Protein AF-A0A2T4DF60-F1 (afdb_monomer_lite)

Foldseek 3Di:
DDDDDPPDDDPVVVPDDPPPDPDDDALVRVLPDPDDDDDDDDDLLQLDDSSVSNCLSPQLDLPAAAEHEADHDCPTLLNVLVVCLPPDLVRQLPDQDKRDRPPVGGIDRSNSGNYHYHYDPDRHPDDDLVRVLCLQPVCCVVPHNRPDQEAEDDDDPPVVLVVSVVVNVVVCVVVVHRHHYDHDDPPDDDDDPDDPVRPPCPPVNVVVVVVCVVCVVVVVVVVVVVVVVD

Sequence (230 aa):
MPSWLHGGGNKIAENWKPIVANNPPSPDEVASSNRPTVIITGSGNGDAGKASSWLSNLLTKDTTTVAVTGYCGSKTVCGKLLSIKSLSIPNRRMSENIIEWSNIDRSVAVADIRASIEEIKGYSAHGDQEDLLNWALRNAIDGYLPAGDTFFLQHGDNHNRNSLRTALYKKAQELGFNIDVQLPEATTGWISLESSESAHRDADFELIMEMLHQRPELKGMIREKEESQS

Radius of gyration: 27.59 Å; chains: 1; bounding box: 50×63×83 Å

pLDDT: mean 73.88, std 17.33, range [33.62, 96.25]

Structure (mmCIF, N/CA/C/O backbone):
data_AF-A0A2T4DF60-F1
#
_entry.id   AF-A0A2T4DF60-F1
#
loop_
_atom_site.group_PDB
_atom_site.id
_atom_site.type_symbol
_atom_site.label_atom_id
_atom_site.label_alt_id
_atom_site.label_comp_id
_atom_site.label_asym_id
_atom_site.label_entity_id
_atom_site.label_seq_id
_atom_site.pdbx_PDB_ins_code
_atom_site.Cartn_x
_atom_site.Cartn_y
_atom_site.Cartn_z
_atom_site.occupancy
_atom_site.B_iso_or_equiv
_atom_site.auth_seq_id
_atom_site.auth_comp_id
_atom_site.auth_asym_id
_atom_site.auth_atom_id
_atom_site.pdbx_PDB_model_num
ATOM 1 N N . MET A 1 1 ? -15.212 -48.738 1.374 1.00 38.47 1 MET A N 1
ATOM 2 C CA . MET A 1 1 ? -14.918 -47.365 1.837 1.00 38.47 1 MET A CA 1
ATOM 3 C C . MET A 1 1 ? -15.145 -46.433 0.667 1.00 38.47 1 MET A C 1
ATOM 5 O O . MET A 1 1 ? -14.610 -46.744 -0.391 1.00 38.47 1 MET A O 1
ATOM 9 N N . PRO A 1 2 ? -15.977 -45.392 0.780 1.00 33.62 2 PRO A N 1
ATOM 10 C CA . PRO A 1 2 ? -16.357 -44.646 -0.401 1.00 33.62 2 PRO A CA 1
ATOM 11 C C . PRO A 1 2 ? -15.460 -43.414 -0.606 1.00 33.62 2 PRO A C 1
ATOM 13 O O . PRO A 1 2 ? -15.123 -42.685 0.326 1.00 33.62 2 PRO A O 1
ATOM 16 N N . SER A 1 3 ? -15.043 -43.260 -1.859 1.00 39.31 3 SER A N 1
ATOM 17 C CA . SER A 1 3 ? -14.153 -42.250 -2.418 1.00 39.31 3 SER A CA 1
ATOM 18 C C . SER A 1 3 ? -14.933 -40.990 -2.799 1.00 39.31 3 SER A C 1
ATOM 20 O O . SER A 1 3 ? -15.571 -40.953 -3.852 1.00 39.31 3 SER A O 1
ATOM 22 N N . TRP A 1 4 ? -14.862 -39.940 -1.985 1.00 36.56 4 TRP A N 1
ATOM 23 C CA . TRP A 1 4 ? -15.424 -38.634 -2.336 1.00 36.56 4 TRP A CA 1
ATOM 24 C C . TRP A 1 4 ? -14.450 -37.547 -1.912 1.00 36.56 4 TRP A C 1
ATOM 26 O O . TRP A 1 4 ? -14.401 -37.190 -0.745 1.00 36.56 4 TRP A O 1
ATOM 36 N N . LEU A 1 5 ? -13.646 -37.077 -2.862 1.00 34.09 5 LEU A N 1
ATOM 37 C CA . LEU A 1 5 ? -13.009 -35.756 -2.883 1.00 34.09 5 LEU A CA 1
ATOM 38 C C . LEU A 1 5 ? -12.436 -35.548 -4.299 1.00 34.09 5 LEU A C 1
ATOM 40 O O . LEU A 1 5 ? -11.244 -35.360 -4.501 1.00 34.09 5 LEU A O 1
ATOM 44 N N . HIS A 1 6 ? -13.299 -35.638 -5.315 1.00 40.59 6 HIS A N 1
ATOM 45 C CA . HIS A 1 6 ? -12.998 -35.078 -6.633 1.00 40.59 6 HIS A CA 1
ATOM 46 C C . HIS A 1 6 ? -13.547 -33.652 -6.636 1.00 40.59 6 HIS A C 1
ATOM 48 O O . HIS A 1 6 ? -14.708 -33.420 -6.970 1.00 40.59 6 HIS A O 1
ATOM 54 N N . GLY A 1 7 ? -12.729 -32.705 -6.175 1.00 38.06 7 GLY A N 1
ATOM 55 C CA . GLY A 1 7 ? -13.004 -31.284 -6.351 1.00 38.06 7 GLY A CA 1
ATOM 56 C C . GLY A 1 7 ? -12.924 -30.958 -7.837 1.00 38.06 7 GLY A C 1
ATOM 57 O O . GLY A 1 7 ? -11.834 -30.915 -8.400 1.00 38.06 7 GLY A O 1
ATOM 58 N N . GLY A 1 8 ? -14.079 -30.785 -8.478 1.00 37.56 8 GLY A N 1
ATOM 59 C CA . GLY A 1 8 ? -14.173 -30.367 -9.872 1.00 37.56 8 GLY A CA 1
ATOM 60 C C . GLY A 1 8 ? -13.649 -28.944 -10.047 1.00 37.56 8 GLY A C 1
ATOM 61 O O . GLY A 1 8 ? -14.392 -27.980 -9.870 1.00 37.56 8 GLY A O 1
ATOM 62 N N . GLY A 1 9 ? -12.369 -28.816 -10.396 1.00 49.06 9 GLY A N 1
ATOM 63 C CA . GLY A 1 9 ? -11.835 -27.622 -11.045 1.00 49.06 9 GLY A CA 1
ATOM 64 C C . GLY A 1 9 ? -12.375 -27.514 -12.474 1.00 49.06 9 GLY A C 1
ATOM 65 O O . GLY A 1 9 ? -12.788 -28.505 -13.074 1.00 49.06 9 GLY A O 1
ATOM 66 N N . ASN A 1 10 ? -12.419 -26.305 -13.037 1.00 63.38 10 ASN A N 1
ATOM 67 C CA . ASN A 1 10 ? -12.848 -26.132 -14.425 1.00 63.38 10 ASN A CA 1
ATOM 68 C C . ASN A 1 10 ? -11.868 -26.836 -15.396 1.00 63.38 10 ASN A C 1
ATOM 70 O O . ASN A 1 10 ? -10.685 -26.990 -15.101 1.00 63.38 10 ASN A O 1
ATOM 74 N N . LYS A 1 11 ? -12.336 -27.208 -16.596 1.00 55.16 11 LYS A N 1
ATOM 75 C CA . LYS A 1 11 ? -11.515 -27.858 -17.648 1.00 55.16 11 LYS A CA 1
ATOM 76 C C . LYS A 1 11 ? -10.252 -27.073 -18.050 1.00 55.16 11 LYS A C 1
ATOM 78 O O . LYS A 1 11 ? -9.387 -27.604 -18.737 1.00 55.16 11 LYS A O 1
ATOM 83 N N . ILE A 1 12 ? -10.154 -25.799 -17.666 1.00 55.75 12 ILE A N 1
ATOM 84 C CA . ILE A 1 12 ? -8.982 -24.950 -17.911 1.00 55.75 12 ILE A CA 1
ATOM 85 C C . ILE A 1 12 ? -7.859 -25.301 -16.925 1.00 55.75 12 ILE A C 1
ATOM 87 O O . ILE A 1 12 ? -6.711 -25.410 -17.348 1.00 55.75 12 ILE A O 1
ATOM 91 N N . ALA A 1 13 ? -8.185 -25.528 -15.649 1.00 54.41 13 ALA A N 1
ATOM 92 C CA . ALA A 1 13 ? -7.220 -25.883 -14.610 1.00 54.41 13 ALA A CA 1
ATOM 93 C C . ALA A 1 13 ? -6.552 -27.248 -14.858 1.00 54.41 13 ALA A C 1
ATOM 95 O O . ALA A 1 13 ? -5.383 -27.425 -14.533 1.00 54.41 13 ALA A O 1
ATOM 96 N N . GLU A 1 14 ? -7.252 -28.190 -15.497 1.00 54.25 14 GLU A N 1
ATOM 97 C CA . GLU A 1 14 ? -6.709 -29.516 -15.843 1.00 54.25 14 GLU A CA 1
ATOM 98 C C . GLU A 1 14 ? -5.595 -29.462 -16.908 1.00 54.25 14 GLU A C 1
ATOM 100 O O . GLU A 1 14 ? -4.748 -30.350 -16.962 1.00 54.25 14 GLU A O 1
ATOM 105 N N . ASN A 1 15 ? -5.543 -28.399 -17.723 1.00 61.38 15 ASN A N 1
ATOM 106 C CA . ASN A 1 15 ? -4.474 -28.176 -18.705 1.00 61.38 15 ASN A CA 1
ATOM 107 C C . ASN A 1 15 ? -3.250 -27.455 -18.122 1.00 61.38 15 ASN A C 1
ATOM 109 O O . ASN A 1 15 ? -2.262 -27.234 -18.830 1.00 61.38 15 ASN A O 1
ATOM 113 N N . TRP A 1 16 ? -3.294 -27.046 -16.854 1.00 51.09 16 TRP A N 1
ATOM 114 C CA . TRP A 1 16 ? -2.169 -26.376 -16.219 1.00 51.09 16 TRP A CA 1
ATOM 115 C C . TRP A 1 16 ? -1.222 -27.450 -15.696 1.00 51.09 16 TRP A C 1
ATOM 117 O O . TRP A 1 16 ? -1.524 -28.158 -14.737 1.00 51.09 16 TRP A O 1
ATOM 127 N N . LYS A 1 17 ? -0.051 -27.591 -16.332 1.00 51.44 17 LYS A N 1
ATOM 128 C CA . LYS A 1 17 ? 1.042 -28.370 -15.735 1.00 51.44 17 LYS A CA 1
ATOM 129 C C . LYS A 1 17 ? 1.268 -27.851 -14.305 1.00 51.44 17 LYS A C 1
ATOM 131 O O . LYS A 1 17 ? 1.291 -26.633 -14.130 1.00 51.44 17 LYS A O 1
ATOM 136 N N . PRO A 1 18 ? 1.476 -28.708 -13.294 1.00 47.00 18 PRO A N 1
ATOM 137 C CA . PRO A 1 18 ? 1.887 -28.234 -11.980 1.00 47.00 18 PRO A CA 1
ATOM 138 C C . PRO A 1 18 ? 3.272 -27.582 -12.117 1.00 47.00 18 PRO A C 1
ATOM 140 O O . PRO A 1 18 ? 4.252 -28.266 -12.409 1.00 47.00 18 PRO A O 1
ATOM 143 N N . ILE A 1 19 ? 3.360 -26.256 -11.967 1.00 54.06 19 ILE A N 1
ATOM 144 C CA . ILE A 1 19 ? 4.618 -25.496 -12.065 1.00 54.06 19 ILE A CA 1
ATOM 145 C C . ILE A 1 19 ? 5.137 -25.249 -10.646 1.00 54.06 19 ILE A C 1
ATOM 147 O O . ILE A 1 19 ? 5.151 -24.126 -10.154 1.00 54.06 19 ILE A O 1
ATOM 151 N N . VAL A 1 20 ? 5.558 -26.309 -9.958 1.00 53.69 20 VAL A N 1
ATOM 152 C CA . VAL A 1 20 ? 6.529 -26.150 -8.868 1.00 53.69 20 VAL A CA 1
ATOM 153 C C . VAL A 1 20 ? 7.883 -26.482 -9.476 1.00 53.69 20 VAL A C 1
ATOM 155 O O . VAL A 1 20 ? 8.277 -27.641 -9.571 1.00 53.69 20 VAL A O 1
ATOM 158 N N . ALA A 1 21 ? 8.556 -25.457 -9.997 1.00 58.16 21 ALA A N 1
ATOM 159 C CA . ALA A 1 21 ? 9.928 -25.578 -10.461 1.00 58.16 21 ALA A CA 1
ATOM 160 C C . ALA A 1 21 ? 10.861 -25.330 -9.273 1.00 58.16 21 ALA A C 1
ATOM 162 O O . ALA A 1 21 ? 10.827 -24.258 -8.674 1.00 58.16 21 ALA A O 1
ATOM 163 N N . ASN A 1 22 ? 11.724 -26.298 -8.961 1.00 57.94 22 ASN A N 1
ATOM 164 C CA . ASN A 1 22 ? 12.727 -26.151 -7.898 1.00 57.94 22 ASN A CA 1
ATOM 165 C C . ASN A 1 22 ? 13.755 -25.047 -8.196 1.00 57.94 22 ASN A C 1
ATOM 167 O O . ASN A 1 22 ? 14.463 -24.614 -7.294 1.00 57.94 22 ASN A O 1
ATOM 171 N N . ASN A 1 23 ? 13.831 -24.594 -9.451 1.00 65.75 23 ASN A N 1
ATOM 172 C CA . ASN A 1 23 ? 14.694 -23.501 -9.870 1.00 65.75 23 ASN A CA 1
ATOM 173 C C . ASN A 1 23 ? 13.879 -22.493 -10.700 1.00 65.75 23 ASN A C 1
ATOM 175 O O . ASN A 1 23 ? 13.769 -22.658 -11.919 1.00 65.75 23 ASN A O 1
ATOM 179 N N . PRO A 1 24 ? 13.219 -21.507 -10.064 1.00 68.69 24 PRO A N 1
ATOM 180 C CA . PRO A 1 24 ? 12.527 -20.457 -10.800 1.00 68.69 24 PRO A CA 1
ATOM 181 C C . PRO A 1 24 ? 13.542 -19.645 -11.624 1.00 68.69 24 PRO A C 1
ATOM 183 O O . PRO A 1 24 ? 14.666 -19.442 -11.158 1.00 68.69 24 PRO A O 1
ATOM 186 N N . PRO A 1 25 ? 13.165 -19.176 -12.828 1.00 71.38 25 PRO A N 1
ATOM 187 C CA . PRO A 1 25 ? 14.065 -18.404 -13.676 1.00 71.38 25 PRO A CA 1
ATOM 188 C C . PRO A 1 25 ? 14.516 -17.128 -12.962 1.00 71.38 25 PRO A C 1
ATOM 190 O O . PRO A 1 25 ? 13.769 -16.532 -12.175 1.00 71.38 25 PRO A O 1
ATOM 193 N N . SER A 1 26 ? 15.756 -16.720 -13.220 1.00 76.06 26 SER A N 1
ATOM 194 C CA . SER A 1 26 ? 16.324 -15.538 -12.576 1.00 76.06 26 SER A CA 1
ATOM 195 C C . SER A 1 26 ? 15.660 -14.245 -13.076 1.00 76.06 26 SER A C 1
ATOM 197 O O . SER A 1 26 ? 15.081 -14.216 -14.170 1.00 76.06 26 SER A O 1
ATOM 199 N N . PRO A 1 27 ? 15.763 -13.142 -12.311 1.00 73.56 27 PRO A N 1
ATOM 200 C CA . PRO A 1 27 ? 15.294 -11.838 -12.752 1.00 73.56 27 PRO A CA 1
ATOM 201 C C . PRO A 1 27 ? 15.790 -11.411 -14.125 1.00 73.56 27 PRO A C 1
ATOM 203 O O . PRO A 1 27 ? 15.007 -10.893 -14.919 1.00 73.56 27 PRO A O 1
ATOM 206 N N . ASP A 1 28 ? 17.050 -11.693 -14.430 1.00 77.19 28 ASP A N 1
ATOM 207 C CA . ASP A 1 28 ? 17.673 -11.303 -15.691 1.00 77.19 28 ASP A CA 1
ATOM 208 C C . ASP A 1 28 ? 17.214 -12.195 -16.859 1.00 77.19 28 ASP A C 1
ATOM 210 O O . ASP A 1 28 ? 16.996 -11.710 -17.972 1.00 77.19 28 ASP A O 1
ATOM 214 N N . GLU A 1 29 ? 16.975 -13.486 -16.612 1.00 76.81 29 GLU A N 1
ATOM 215 C CA . GLU A 1 29 ? 16.431 -14.423 -17.608 1.00 76.81 29 GLU A CA 1
ATOM 216 C C . GLU A 1 29 ? 15.002 -14.060 -18.014 1.00 76.81 29 GLU A C 1
ATOM 218 O O . GLU A 1 29 ? 14.668 -14.023 -19.198 1.00 76.81 29 GLU A O 1
ATOM 223 N N . VAL A 1 30 ? 14.140 -13.751 -17.044 1.00 75.25 30 VAL A N 1
ATOM 224 C CA . VAL A 1 30 ? 12.768 -13.332 -17.358 1.00 75.25 30 VAL A CA 1
ATOM 225 C C . VAL A 1 30 ? 12.767 -11.936 -17.966 1.00 75.25 30 VAL A C 1
ATOM 227 O O . VAL A 1 30 ? 12.022 -11.684 -18.908 1.00 75.25 30 VAL A O 1
ATOM 230 N N . ALA A 1 31 ? 13.636 -11.039 -17.496 1.00 73.12 31 ALA A N 1
ATOM 231 C CA . ALA A 1 31 ? 13.780 -9.711 -18.072 1.00 73.12 31 ALA A CA 1
ATOM 232 C C . ALA A 1 31 ? 14.238 -9.749 -19.544 1.00 73.12 31 ALA A C 1
ATOM 234 O O . ALA A 1 31 ? 13.820 -8.894 -20.324 1.00 73.12 31 ALA A O 1
ATOM 235 N N . SER A 1 32 ? 15.090 -10.695 -19.929 1.00 78.12 32 SER A N 1
ATOM 236 C CA . SER A 1 32 ? 15.567 -10.847 -21.312 1.00 78.12 32 SER A CA 1
ATOM 237 C C . SER A 1 32 ? 14.617 -11.657 -22.202 1.00 78.12 32 SER A C 1
ATOM 239 O O . SER A 1 32 ? 14.734 -11.625 -23.427 1.00 78.12 32 SER A O 1
ATOM 241 N N . SER A 1 33 ? 13.652 -12.360 -21.610 1.00 75.25 33 SER A N 1
ATOM 242 C CA . SER A 1 33 ? 12.650 -13.145 -22.324 1.00 75.25 33 SER A CA 1
ATOM 243 C C . SER A 1 33 ? 11.500 -12.275 -22.845 1.00 75.25 33 SER A C 1
ATOM 245 O O . SER A 1 33 ? 10.886 -11.516 -22.102 1.00 75.25 33 SER A O 1
ATOM 247 N N . ASN A 1 34 ? 11.112 -12.468 -24.110 1.00 73.19 34 ASN A N 1
ATOM 248 C CA . ASN A 1 34 ? 9.909 -11.853 -24.697 1.00 73.19 34 ASN A CA 1
ATOM 249 C C . ASN A 1 34 ? 8.609 -12.614 -24.364 1.00 73.19 34 ASN A C 1
ATOM 251 O O . ASN A 1 34 ? 7.578 -12.400 -25.002 1.00 73.19 34 ASN A O 1
ATOM 255 N N . ARG A 1 35 ? 8.642 -13.557 -23.415 1.00 79.06 35 ARG A N 1
ATOM 256 C CA . ARG A 1 35 ? 7.464 -14.356 -23.050 1.00 79.06 35 ARG A CA 1
ATOM 257 C C . ARG A 1 35 ? 6.629 -13.641 -21.983 1.00 79.06 35 ARG A C 1
ATOM 259 O O . ARG A 1 35 ? 7.171 -13.344 -20.915 1.00 79.06 35 ARG A O 1
ATOM 266 N N . PRO A 1 36 ? 5.314 -13.449 -22.203 1.00 82.00 36 PRO A N 1
ATOM 267 C CA . PRO A 1 36 ? 4.410 -12.972 -21.162 1.00 82.00 36 PRO A CA 1
ATOM 268 C C . PRO A 1 36 ? 4.495 -13.878 -19.931 1.00 82.00 36 PRO A C 1
ATOM 270 O O . PRO A 1 36 ? 4.298 -15.089 -20.032 1.00 82.00 36 PRO A O 1
ATOM 273 N N . THR A 1 37 ? 4.827 -13.292 -18.783 1.00 84.50 37 THR A N 1
ATOM 274 C CA . THR A 1 37 ? 5.078 -14.018 -17.534 1.00 84.50 37 THR A CA 1
ATOM 275 C C . THR A 1 37 ? 4.405 -13.281 -16.383 1.00 84.50 37 THR A C 1
ATOM 277 O O . THR A 1 37 ? 4.515 -12.061 -16.285 1.00 84.50 37 THR A O 1
ATOM 280 N N . VAL A 1 38 ? 3.724 -14.019 -15.504 1.00 88.62 38 VAL A N 1
ATOM 281 C CA . VAL A 1 38 ? 3.169 -13.484 -14.253 1.00 88.62 38 VAL A CA 1
ATOM 282 C C . VAL A 1 38 ? 4.113 -13.849 -13.115 1.00 88.62 38 VAL A C 1
ATOM 284 O O . VAL A 1 38 ? 4.440 -15.021 -12.934 1.00 88.62 38 VAL A O 1
ATOM 287 N N . ILE A 1 39 ? 4.549 -12.845 -12.353 1.00 86.56 39 ILE A N 1
ATOM 288 C CA . ILE A 1 39 ? 5.468 -13.010 -11.225 1.00 86.56 39 ILE A CA 1
ATOM 289 C C . ILE A 1 39 ? 4.727 -12.622 -9.952 1.00 86.56 39 ILE A C 1
ATOM 291 O O . ILE A 1 39 ? 4.316 -11.475 -9.796 1.00 86.56 39 ILE A O 1
ATOM 295 N N . ILE A 1 40 ? 4.589 -13.575 -9.034 1.00 88.19 40 ILE A N 1
ATOM 296 C CA . ILE A 1 40 ? 4.053 -13.338 -7.693 1.00 88.19 40 ILE A CA 1
ATOM 297 C C . ILE A 1 40 ? 5.226 -13.447 -6.727 1.00 88.19 40 ILE A C 1
ATOM 299 O O . ILE A 1 40 ? 5.880 -14.486 -6.649 1.00 88.19 40 ILE A O 1
ATOM 303 N N . THR A 1 41 ? 5.539 -12.357 -6.033 1.00 86.25 41 THR A N 1
ATOM 304 C CA . THR A 1 41 ? 6.745 -12.267 -5.206 1.00 86.25 41 THR A CA 1
ATOM 305 C C . THR A 1 41 ? 6.511 -11.422 -3.962 1.00 86.25 41 THR A C 1
ATOM 307 O O . THR A 1 41 ? 5.740 -10.469 -3.984 1.00 86.25 41 THR A O 1
ATOM 310 N N . GLY A 1 42 ? 7.226 -11.756 -2.886 1.00 82.38 42 GLY A N 1
ATOM 311 C CA . GLY A 1 42 ? 7.374 -10.916 -1.696 1.00 82.38 42 GLY A CA 1
ATOM 312 C C . GLY A 1 42 ? 8.739 -10.207 -1.649 1.00 82.38 42 GLY A C 1
ATOM 313 O O . GLY A 1 42 ? 9.654 -10.570 -2.394 1.00 82.38 42 GLY A O 1
ATOM 314 N N . SER A 1 43 ? 8.933 -9.214 -0.778 1.00 82.19 43 SER A N 1
ATOM 315 C CA . SER A 1 43 ? 7.984 -8.744 0.248 1.00 82.19 43 SER A CA 1
ATOM 316 C C . SER A 1 43 ? 6.886 -7.826 -0.316 1.00 82.19 43 SER A C 1
ATOM 318 O O . SER A 1 43 ? 7.105 -7.136 -1.307 1.00 82.19 43 SER A O 1
ATOM 320 N N . GLY A 1 44 ? 5.701 -7.807 0.311 1.00 80.00 44 GLY A N 1
ATOM 321 C CA . GLY A 1 44 ? 4.539 -7.038 -0.175 1.00 80.00 44 GLY A CA 1
ATOM 322 C C . GLY A 1 44 ? 4.769 -5.522 -0.270 1.00 80.00 44 GLY A C 1
ATOM 323 O O . GLY A 1 44 ? 4.208 -4.866 -1.140 1.00 80.00 44 GLY A O 1
ATOM 324 N N . ASN A 1 45 ? 5.671 -4.980 0.553 1.00 86.88 45 ASN A N 1
ATOM 325 C CA . ASN A 1 45 ? 6.059 -3.564 0.530 1.00 86.88 45 ASN A CA 1
ATOM 326 C C . ASN A 1 45 ? 7.138 -3.232 -0.517 1.00 86.88 45 ASN A C 1
ATOM 328 O O . ASN A 1 45 ? 7.456 -2.062 -0.720 1.00 86.88 45 ASN A O 1
ATOM 332 N N . GLY A 1 46 ? 7.725 -4.242 -1.168 1.00 88.25 46 GLY A N 1
ATOM 333 C CA . GLY A 1 46 ? 8.725 -4.064 -2.222 1.00 88.25 46 GLY A CA 1
ATOM 334 C C . GLY A 1 46 ? 10.116 -3.634 -1.748 1.00 88.25 46 GLY A C 1
ATOM 335 O O . GLY A 1 46 ? 11.027 -3.580 -2.571 1.00 88.25 46 GLY A O 1
ATOM 336 N N . ASP A 1 47 ? 10.306 -3.363 -0.453 1.00 88.62 47 ASP A N 1
ATOM 337 C CA . ASP A 1 47 ? 11.578 -2.879 0.109 1.00 88.62 47 ASP A CA 1
ATOM 338 C C . ASP A 1 47 ? 12.688 -3.941 0.103 1.00 88.62 47 ASP A C 1
ATOM 340 O O . ASP A 1 47 ? 13.868 -3.604 0.115 1.00 88.62 47 ASP A O 1
ATOM 344 N N . ALA A 1 48 ? 12.335 -5.231 0.105 1.00 86.56 48 ALA A N 1
ATOM 345 C CA . ALA A 1 48 ? 13.300 -6.312 0.280 1.00 86.56 48 ALA A CA 1
ATOM 346 C C . ALA A 1 48 ? 12.898 -7.613 -0.434 1.00 86.56 48 ALA A C 1
ATOM 348 O O . ALA A 1 48 ? 11.828 -7.746 -1.035 1.00 86.56 48 ALA A O 1
ATOM 349 N N . GLY A 1 49 ? 13.771 -8.615 -0.322 1.00 85.62 49 GLY A N 1
ATOM 350 C CA . GLY A 1 49 ? 13.534 -9.961 -0.831 1.00 85.62 49 GLY A CA 1
ATOM 351 C C . GLY A 1 49 ? 13.617 -10.048 -2.352 1.00 85.62 49 GLY A C 1
ATOM 352 O O . GLY A 1 49 ? 14.375 -9.335 -3.004 1.00 85.62 49 GLY A O 1
ATOM 353 N N . LYS A 1 50 ? 12.849 -10.966 -2.940 1.00 86.88 50 LYS A N 1
ATOM 354 C CA . LYS A 1 50 ? 12.838 -11.144 -4.397 1.00 86.88 50 LYS A CA 1
ATOM 355 C C . LYS A 1 50 ? 12.154 -9.966 -5.097 1.00 86.88 50 LYS A C 1
ATOM 357 O O . LYS A 1 50 ? 12.579 -9.603 -6.190 1.00 86.88 50 LYS A O 1
ATOM 362 N N . ALA A 1 51 ? 11.178 -9.322 -4.452 1.00 89.12 51 ALA A N 1
ATOM 363 C CA . ALA A 1 51 ? 10.493 -8.146 -4.981 1.00 89.12 51 ALA A CA 1
ATOM 364 C C . ALA A 1 51 ? 11.462 -7.000 -5.305 1.00 89.12 51 ALA A C 1
ATOM 366 O O . ALA A 1 51 ? 11.351 -6.431 -6.386 1.00 89.12 51 ALA A O 1
ATOM 367 N N . SER A 1 52 ? 12.455 -6.711 -4.452 1.00 90.69 52 SER A N 1
ATOM 368 C C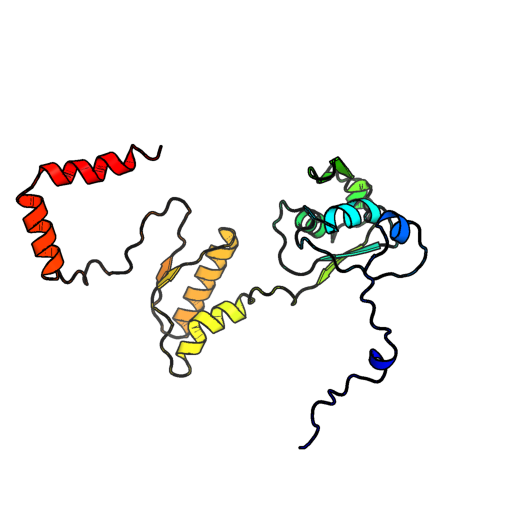A . SER A 1 52 ? 13.424 -5.637 -4.728 1.00 90.69 52 SER A CA 1
ATOM 369 C C . SER A 1 52 ? 14.241 -5.895 -5.999 1.00 90.69 52 SER A C 1
ATOM 371 O O . SER A 1 52 ? 14.480 -4.987 -6.795 1.00 90.69 52 SER A O 1
ATOM 373 N N . SER A 1 53 ? 14.626 -7.151 -6.241 1.00 88.81 53 SER A N 1
ATOM 374 C CA . SER A 1 53 ? 15.356 -7.534 -7.454 1.00 88.81 53 SER A CA 1
ATOM 375 C C . SER A 1 53 ? 14.475 -7.472 -8.706 1.00 88.81 53 SER A C 1
ATOM 377 O O . SER A 1 53 ? 14.909 -6.960 -9.734 1.00 88.81 53 SER A O 1
ATOM 379 N N . TRP A 1 54 ? 13.225 -7.933 -8.619 1.00 90.50 54 TRP A N 1
ATOM 380 C CA . TRP A 1 54 ? 12.273 -7.859 -9.730 1.00 90.50 54 TRP A CA 1
ATOM 381 C C . TRP A 1 54 ? 11.914 -6.418 -10.096 1.00 90.50 54 TRP A C 1
ATOM 383 O O . TRP A 1 54 ? 11.991 -6.041 -11.264 1.00 90.50 54 TRP A O 1
ATOM 393 N N . LEU A 1 55 ? 11.555 -5.600 -9.105 1.00 92.62 55 LEU A N 1
ATOM 394 C CA . LEU A 1 55 ? 11.138 -4.216 -9.315 1.00 92.62 55 LEU A CA 1
ATOM 395 C C . LEU A 1 55 ? 12.275 -3.381 -9.910 1.00 92.62 55 LEU A C 1
ATOM 397 O O . LEU A 1 55 ? 12.080 -2.749 -10.948 1.00 92.62 55 LEU A O 1
ATOM 401 N N . SER A 1 56 ? 13.477 -3.441 -9.330 1.00 91.50 56 SER A N 1
ATOM 402 C CA . SER A 1 56 ? 14.629 -2.678 -9.837 1.00 91.50 56 SER A CA 1
ATOM 403 C C . SER A 1 56 ? 15.006 -3.028 -11.286 1.00 91.50 56 SER A C 1
ATOM 405 O O . SER A 1 56 ? 15.501 -2.165 -12.005 1.00 91.50 56 SER A O 1
ATOM 407 N N . ASN A 1 57 ? 14.725 -4.253 -11.748 1.00 89.25 57 ASN A N 1
ATOM 408 C CA . ASN A 1 57 ? 14.997 -4.693 -13.122 1.00 89.25 57 ASN A CA 1
ATOM 409 C C . ASN A 1 57 ? 13.874 -4.386 -14.130 1.00 89.25 57 ASN A C 1
ATOM 411 O O . ASN A 1 57 ? 14.135 -4.294 -15.332 1.00 89.25 57 ASN A O 1
ATOM 415 N N . LEU A 1 58 ? 12.618 -4.305 -13.683 1.00 91.69 58 LEU A N 1
ATOM 416 C CA . LEU A 1 58 ? 11.458 -4.290 -14.584 1.00 91.69 58 LEU A CA 1
ATOM 417 C C . LEU A 1 58 ? 10.745 -2.935 -14.673 1.00 91.69 58 LEU A C 1
ATOM 419 O O . LEU A 1 58 ? 10.009 -2.722 -15.636 1.00 91.69 58 LEU A O 1
ATOM 423 N N . LEU A 1 59 ? 10.971 -2.014 -13.729 1.00 94.31 59 LEU A N 1
ATOM 424 C CA . LEU A 1 59 ? 10.277 -0.716 -13.674 1.00 94.31 59 LEU A CA 1
ATOM 425 C C . LEU A 1 59 ? 10.544 0.199 -14.878 1.00 94.31 59 LEU A C 1
ATOM 427 O O . LEU A 1 59 ? 9.691 1.010 -15.242 1.00 94.31 59 LEU A O 1
ATOM 431 N N . THR A 1 60 ? 11.705 0.074 -15.517 1.00 93.38 60 THR A N 1
ATOM 432 C CA . THR A 1 60 ? 12.096 0.899 -16.673 1.00 93.38 60 THR A CA 1
ATOM 433 C C . THR A 1 60 ? 11.502 0.411 -17.996 1.00 93.38 60 THR A C 1
ATOM 435 O O . THR A 1 60 ? 11.681 1.055 -19.032 1.00 93.38 60 THR A O 1
ATOM 438 N N . LYS A 1 61 ? 10.769 -0.708 -17.983 1.00 91.12 61 LYS A N 1
ATOM 439 C CA . LYS A 1 61 ? 10.136 -1.296 -19.168 1.00 91.12 61 LYS A CA 1
ATOM 440 C C . LYS A 1 61 ? 8.677 -0.879 -19.268 1.00 91.12 61 LYS A C 1
ATOM 442 O O . LYS A 1 61 ? 7.931 -0.981 -18.301 1.00 91.12 61 LYS A O 1
ATOM 447 N N . ASP A 1 62 ? 8.271 -0.456 -20.457 1.00 92.38 62 ASP A N 1
ATOM 448 C CA . ASP A 1 62 ? 6.889 -0.093 -20.790 1.00 92.38 62 ASP A CA 1
ATOM 449 C C . ASP A 1 62 ? 5.965 -1.310 -20.958 1.00 92.38 62 ASP A C 1
ATOM 451 O O . ASP A 1 62 ? 4.750 -1.189 -20.846 1.00 92.38 62 ASP A O 1
ATOM 455 N N . THR A 1 63 ? 6.535 -2.498 -21.163 1.00 90.06 63 THR A N 1
ATOM 456 C CA . THR A 1 63 ? 5.809 -3.775 -21.221 1.00 90.06 63 THR A CA 1
ATOM 457 C C . THR A 1 63 ? 5.466 -4.353 -19.846 1.00 90.06 63 THR A C 1
ATOM 459 O O . THR A 1 63 ? 4.725 -5.333 -19.757 1.00 90.06 63 THR A O 1
ATOM 462 N N . THR A 1 64 ? 5.990 -3.769 -18.766 1.00 92.56 64 THR A N 1
ATOM 463 C CA . THR A 1 64 ? 5.770 -4.245 -17.398 1.00 92.56 64 THR A CA 1
ATOM 464 C C . THR A 1 64 ? 4.535 -3.589 -16.788 1.00 92.56 64 THR A C 1
ATOM 466 O O . THR A 1 64 ? 4.386 -2.368 -16.812 1.00 92.56 64 THR A O 1
ATOM 469 N N . THR A 1 65 ? 3.693 -4.396 -16.141 1.00 94.50 65 THR A N 1
ATOM 470 C CA . THR A 1 65 ? 2.691 -3.911 -15.182 1.00 94.50 65 THR A CA 1
ATOM 471 C C . THR A 1 65 ? 3.057 -4.392 -13.783 1.00 94.50 65 THR A C 1
ATOM 473 O O . THR A 1 65 ? 3.232 -5.589 -13.565 1.00 94.50 65 THR A O 1
ATOM 476 N N . VAL A 1 66 ? 3.172 -3.462 -12.838 1.00 94.50 66 VAL A N 1
ATOM 477 C CA . VAL A 1 66 ? 3.369 -3.746 -11.415 1.00 94.50 66 VAL A CA 1
ATOM 478 C C . VAL A 1 66 ? 2.028 -3.585 -10.720 1.00 94.50 66 VAL A C 1
ATOM 480 O O . VAL A 1 66 ? 1.517 -2.475 -10.614 1.00 94.50 66 VAL A O 1
ATOM 483 N N . ALA A 1 67 ? 1.463 -4.688 -10.244 1.00 93.06 67 ALA A N 1
ATOM 484 C CA . ALA A 1 67 ? 0.219 -4.681 -9.490 1.00 93.06 67 ALA A CA 1
ATOM 485 C C . ALA A 1 67 ? 0.513 -4.892 -8.002 1.00 93.06 67 ALA A C 1
ATOM 487 O O . ALA A 1 67 ? 1.033 -5.936 -7.609 1.00 93.06 67 ALA A O 1
ATOM 488 N N . VAL A 1 68 ? 0.190 -3.894 -7.182 1.00 91.69 68 VAL A N 1
ATOM 489 C CA . VAL A 1 68 ? 0.366 -3.947 -5.728 1.00 91.69 68 VAL A CA 1
ATOM 490 C C . VAL A 1 68 ? -0.941 -4.397 -5.081 1.00 91.69 68 VAL A C 1
ATOM 492 O O . VAL A 1 68 ? -2.014 -3.877 -5.397 1.00 91.69 68 VAL A O 1
ATOM 495 N N . THR A 1 69 ? -0.849 -5.372 -4.178 1.00 86.69 69 THR A N 1
ATOM 496 C CA . THR A 1 69 ? -1.979 -5.910 -3.411 1.00 86.69 69 THR A CA 1
ATOM 497 C C . THR A 1 69 ? -1.835 -5.542 -1.938 1.00 86.69 69 THR A C 1
ATOM 499 O O . THR A 1 69 ? -0.812 -5.858 -1.329 1.00 86.69 69 THR A O 1
ATOM 502 N N . GLY A 1 70 ? -2.877 -4.959 -1.347 1.00 77.56 70 GLY A N 1
ATOM 503 C CA . GLY A 1 70 ? -2.904 -4.621 0.079 1.00 77.56 70 GLY A CA 1
ATOM 504 C C . GLY A 1 70 ? -2.283 -3.263 0.416 1.00 77.56 70 GLY A C 1
ATOM 505 O O . GLY A 1 70 ? -1.973 -2.462 -0.463 1.00 77.56 70 GLY A O 1
ATOM 506 N N . TYR A 1 71 ? -2.154 -2.988 1.714 1.00 81.06 71 TYR A N 1
ATOM 507 C CA . TYR A 1 71 ? -1.616 -1.722 2.204 1.00 81.06 71 TYR A CA 1
ATOM 508 C C . TYR A 1 71 ? -0.088 -1.682 2.107 1.00 81.06 71 TYR A C 1
ATOM 510 O O . TYR A 1 71 ? 0.599 -2.582 2.590 1.00 81.06 71 TYR A O 1
ATOM 518 N N . CYS A 1 72 ? 0.439 -0.583 1.568 1.00 84.38 72 CYS A N 1
ATOM 519 C CA . CYS A 1 72 ? 1.860 -0.264 1.607 1.00 84.38 72 CYS A CA 1
ATOM 520 C C . CYS A 1 72 ? 2.053 1.095 2.278 1.00 84.38 72 CYS A C 1
ATOM 522 O O . CYS A 1 72 ? 1.452 2.090 1.873 1.00 84.38 72 CYS A O 1
ATOM 524 N N . GLY A 1 73 ? 2.919 1.154 3.291 1.00 82.81 73 GLY A N 1
ATOM 525 C CA . GLY A 1 73 ? 3.240 2.417 3.954 1.00 82.81 73 GLY A CA 1
ATOM 526 C C . GLY A 1 73 ? 3.855 3.417 2.971 1.00 82.81 73 GLY A C 1
ATOM 527 O O . GLY A 1 73 ? 4.641 3.034 2.108 1.00 82.81 73 GLY A O 1
ATOM 528 N N . SER A 1 74 ? 3.555 4.707 3.121 1.00 85.06 74 SER A N 1
ATOM 529 C CA . SER A 1 74 ? 3.971 5.763 2.176 1.00 85.06 74 SER A CA 1
ATOM 530 C C . SER A 1 74 ? 5.483 5.851 1.930 1.00 85.06 74 SER A C 1
ATOM 532 O O . SER A 1 74 ? 5.914 6.285 0.865 1.00 85.06 74 SER A O 1
ATOM 534 N N . LYS A 1 75 ? 6.298 5.428 2.904 1.00 88.25 75 LYS A N 1
ATOM 535 C CA . LYS A 1 75 ? 7.767 5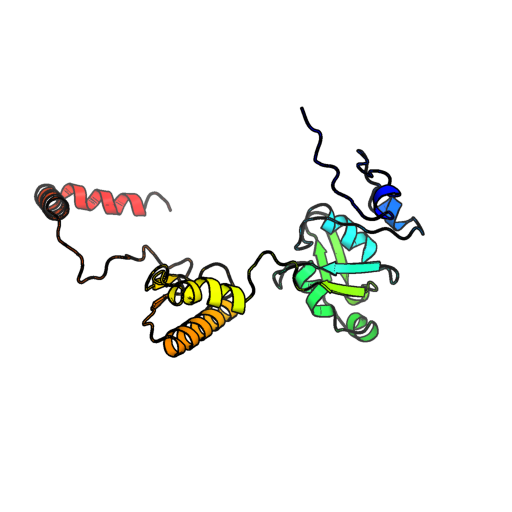.423 2.812 1.00 88.25 75 LYS A CA 1
ATOM 536 C C . LYS A 1 75 ? 8.346 4.185 2.122 1.00 88.25 75 LYS A C 1
ATOM 538 O O . LYS A 1 75 ? 9.514 4.217 1.742 1.00 88.25 75 LYS A O 1
ATOM 543 N N . THR A 1 76 ? 7.551 3.129 1.967 1.00 91.12 76 THR A N 1
ATOM 544 C CA . THR A 1 76 ? 7.967 1.883 1.309 1.00 91.12 76 THR A CA 1
ATOM 545 C C . THR A 1 76 ? 8.078 2.077 -0.198 1.00 91.12 76 THR A C 1
ATOM 547 O O . THR A 1 76 ? 7.456 2.975 -0.769 1.00 91.12 76 THR A O 1
ATOM 550 N N . VAL A 1 77 ? 8.833 1.214 -0.863 1.00 93.75 77 VAL A N 1
ATOM 551 C CA . VAL A 1 77 ? 8.972 1.178 -2.321 1.00 93.75 77 VAL A CA 1
ATOM 552 C C . VAL A 1 77 ? 7.611 1.075 -3.006 1.00 93.75 77 VAL A C 1
ATOM 554 O O . VAL A 1 77 ? 7.297 1.906 -3.857 1.00 93.75 77 VAL A O 1
ATOM 557 N N . CYS A 1 78 ? 6.770 0.111 -2.619 1.00 92.56 78 CYS A N 1
ATOM 558 C CA . CYS A 1 78 ? 5.434 -0.029 -3.200 1.00 92.56 78 CYS A CA 1
ATOM 559 C C . CYS A 1 78 ? 4.546 1.187 -2.893 1.00 92.56 78 CYS A C 1
ATOM 561 O O . CYS A 1 78 ? 3.802 1.625 -3.766 1.00 92.56 78 CYS A O 1
ATOM 563 N N . GLY A 1 79 ? 4.664 1.795 -1.706 1.00 92.31 79 GLY A N 1
ATOM 564 C CA . GLY A 1 79 ? 3.956 3.036 -1.372 1.00 92.31 79 GLY A CA 1
ATOM 565 C C . GLY A 1 79 ? 4.361 4.217 -2.263 1.00 92.31 79 GLY A C 1
ATOM 566 O O . GLY A 1 79 ? 3.501 4.944 -2.762 1.00 92.31 79 GLY A O 1
ATOM 567 N N . LYS A 1 80 ? 5.662 4.370 -2.540 1.00 94.50 80 LYS A N 1
ATOM 568 C CA . LYS A 1 80 ? 6.193 5.364 -3.489 1.00 94.50 80 LYS A CA 1
ATOM 569 C C . LYS A 1 80 ? 5.758 5.082 -4.931 1.00 94.50 80 LYS A C 1
ATOM 571 O O . LYS A 1 80 ? 5.488 6.013 -5.678 1.00 94.50 80 LYS A O 1
ATOM 576 N N . LEU A 1 81 ? 5.664 3.815 -5.337 1.00 94.44 81 LEU A N 1
ATOM 577 C CA . LEU A 1 81 ? 5.141 3.445 -6.658 1.00 94.44 81 LEU A CA 1
ATOM 578 C C . LEU A 1 81 ? 3.650 3.781 -6.783 1.00 94.44 81 LEU A C 1
ATOM 580 O O . LEU A 1 81 ? 3.217 4.334 -7.793 1.00 94.44 81 LEU A O 1
ATOM 584 N N . LEU A 1 82 ? 2.862 3.499 -5.747 1.00 94.06 82 LEU A N 1
ATOM 585 C CA . LEU A 1 82 ? 1.438 3.822 -5.728 1.00 94.06 82 LEU A CA 1
ATOM 586 C C . LEU A 1 82 ? 1.179 5.333 -5.781 1.00 94.06 82 LEU A C 1
ATOM 588 O O . LEU A 1 82 ? 0.218 5.752 -6.423 1.00 94.06 82 LEU A O 1
ATOM 592 N N . SER A 1 83 ? 2.045 6.167 -5.193 1.00 93.00 83 SER A N 1
ATOM 593 C CA . SER A 1 83 ? 1.882 7.628 -5.254 1.00 93.00 83 SER A CA 1
ATOM 594 C C . SER A 1 83 ? 2.040 8.202 -6.669 1.00 93.00 83 SER A C 1
ATOM 596 O O . SER A 1 83 ? 1.463 9.245 -6.972 1.00 93.00 83 SER A O 1
ATOM 598 N N . ILE A 1 84 ? 2.758 7.505 -7.560 1.00 93.62 84 ILE A N 1
ATOM 599 C CA . ILE A 1 84 ? 2.957 7.909 -8.962 1.00 93.62 84 ILE A CA 1
ATOM 600 C C . ILE A 1 84 ? 2.003 7.205 -9.938 1.00 93.62 84 ILE A C 1
ATOM 602 O O . ILE A 1 84 ? 2.075 7.444 -11.147 1.00 93.62 84 ILE A O 1
ATOM 606 N N . LYS A 1 85 ? 1.101 6.348 -9.439 1.00 93.19 85 LYS A N 1
ATOM 607 C CA . LYS A 1 85 ? 0.139 5.580 -10.247 1.00 93.19 85 LYS A CA 1
ATOM 608 C C . LYS A 1 85 ? -0.657 6.467 -11.206 1.00 93.19 85 LYS A C 1
ATOM 610 O O . LYS A 1 85 ? -0.766 6.148 -12.385 1.00 93.19 85 LYS A O 1
ATOM 615 N N . SER A 1 86 ? -1.176 7.593 -10.715 1.00 90.62 86 SER A N 1
ATOM 616 C CA . SER A 1 86 ? -1.998 8.532 -11.493 1.00 90.62 86 SER A CA 1
ATOM 617 C C . SER A 1 86 ? -1.189 9.476 -12.390 1.00 90.62 86 SER A C 1
ATOM 619 O O . SER A 1 86 ? -1.773 10.217 -13.183 1.00 90.62 86 SER A O 1
ATOM 621 N N . LEU A 1 87 ? 0.145 9.474 -12.288 1.00 90.75 87 LEU A N 1
ATOM 622 C CA . LEU A 1 87 ? 1.000 10.336 -13.096 1.00 90.75 87 LEU A CA 1
ATOM 623 C C . LEU A 1 87 ? 1.222 9.733 -14.483 1.00 90.75 87 LEU A C 1
ATOM 625 O O . LEU A 1 87 ? 1.673 8.592 -14.617 1.00 90.75 87 LEU A O 1
ATOM 629 N N . SER A 1 88 ? 0.988 10.543 -15.516 1.00 91.38 88 SER A N 1
ATOM 630 C CA . SER A 1 88 ? 1.377 10.231 -16.891 1.00 91.38 88 SER A CA 1
ATOM 631 C C . SER A 1 88 ? 2.904 10.195 -17.044 1.00 91.38 88 SER A C 1
ATOM 633 O O . SER A 1 88 ? 3.635 10.807 -16.263 1.00 91.38 88 SER A O 1
ATOM 635 N N . ILE A 1 89 ? 3.405 9.518 -18.084 1.00 89.50 89 ILE A N 1
ATOM 636 C CA . ILE A 1 89 ? 4.851 9.428 -18.363 1.00 89.50 89 ILE A CA 1
ATOM 637 C C . ILE A 1 89 ? 5.524 10.818 -18.434 1.00 89.50 89 ILE A C 1
ATOM 639 O O . ILE A 1 89 ? 6.567 10.984 -17.801 1.00 89.50 89 ILE A O 1
ATOM 643 N N . PRO A 1 90 ? 4.965 11.841 -19.119 1.00 91.50 90 PRO A N 1
ATOM 644 C CA . PRO A 1 90 ? 5.543 13.187 -19.099 1.00 91.50 90 PRO A CA 1
ATOM 645 C C . PRO A 1 90 ? 5.657 13.786 -17.692 1.00 91.50 90 PRO A C 1
ATOM 647 O O . PRO A 1 90 ? 6.677 14.387 -17.374 1.00 91.50 90 PRO A O 1
ATOM 650 N N . ASN A 1 91 ? 4.659 13.572 -16.830 1.00 91.62 91 ASN A N 1
ATOM 651 C CA . ASN A 1 91 ? 4.685 14.078 -15.457 1.00 91.62 91 ASN A CA 1
ATOM 652 C C . ASN A 1 91 ? 5.719 13.346 -14.599 1.00 91.62 91 ASN A C 1
ATOM 654 O O . ASN A 1 91 ? 6.413 13.978 -13.809 1.00 91.62 91 ASN A O 1
ATOM 658 N N . ARG A 1 92 ? 5.879 12.031 -14.792 1.00 91.88 92 ARG A N 1
ATOM 659 C CA . ARG A 1 92 ? 6.930 11.255 -14.116 1.00 91.88 92 ARG A CA 1
ATOM 660 C C . ARG A 1 92 ? 8.325 11.763 -14.476 1.00 91.88 92 ARG A C 1
ATOM 662 O O . ARG A 1 92 ? 9.160 11.877 -13.590 1.00 91.88 92 ARG A O 1
ATOM 669 N N . ARG A 1 93 ? 8.561 12.143 -15.738 1.00 90.75 93 ARG A N 1
ATOM 670 C CA . ARG A 1 93 ? 9.852 12.693 -16.206 1.00 90.75 93 ARG A CA 1
ATOM 671 C C . ARG A 1 93 ? 10.263 14.004 -15.538 1.00 90.75 93 ARG A C 1
ATOM 673 O O . ARG A 1 93 ? 11.442 14.329 -15.555 1.00 90.75 93 ARG A O 1
ATOM 680 N N . MET A 1 94 ? 9.312 14.742 -14.969 1.00 90.62 94 MET A N 1
ATOM 681 C CA . MET A 1 94 ? 9.583 15.971 -14.214 1.00 90.62 94 MET A CA 1
ATOM 682 C C . MET A 1 94 ? 9.861 15.708 -12.725 1.00 90.62 94 MET A C 1
ATOM 684 O O . MET A 1 94 ? 10.143 16.642 -11.985 1.00 90.62 94 MET A O 1
ATOM 688 N N . SER A 1 95 ? 9.750 14.458 -12.265 1.00 90.38 95 SER A N 1
ATOM 689 C CA . SER A 1 95 ? 9.992 14.092 -10.871 1.00 90.38 95 SER A CA 1
ATOM 690 C C . SER A 1 95 ? 11.477 13.861 -10.612 1.00 90.38 95 SER A C 1
ATOM 692 O O . SER A 1 95 ? 12.088 12.991 -11.227 1.00 90.38 95 SER A O 1
ATOM 694 N N . GLU A 1 96 ? 12.012 14.544 -9.604 1.00 91.12 96 GLU A N 1
ATOM 695 C CA . GLU A 1 96 ? 13.370 14.331 -9.078 1.00 91.12 96 GLU A CA 1
ATOM 696 C C . GLU A 1 96 ? 13.445 13.174 -8.066 1.00 91.12 96 GLU A C 1
ATOM 698 O O . GLU A 1 96 ? 14.523 12.794 -7.619 1.00 91.12 96 GLU A O 1
ATOM 703 N N . ASN A 1 97 ? 12.301 12.591 -7.693 1.00 92.19 97 ASN A N 1
ATOM 704 C CA . ASN A 1 97 ? 12.263 11.484 -6.742 1.00 92.19 97 ASN A CA 1
ATOM 705 C C . ASN A 1 97 ? 12.984 10.238 -7.270 1.00 92.19 97 ASN A C 1
ATOM 707 O O . ASN A 1 97 ? 12.861 9.869 -8.442 1.00 92.19 97 ASN A O 1
ATOM 711 N N . ILE A 1 98 ? 13.644 9.533 -6.354 1.00 94.06 98 ILE A N 1
ATOM 712 C CA . ILE A 1 98 ? 14.354 8.284 -6.616 1.00 94.06 98 ILE A CA 1
ATOM 713 C C . ILE A 1 98 ? 13.758 7.182 -5.733 1.00 94.06 98 ILE A C 1
ATOM 715 O O . ILE A 1 98 ? 13.439 7.388 -4.557 1.00 94.06 98 ILE A O 1
ATOM 719 N N . ILE A 1 99 ? 13.572 6.002 -6.319 1.00 94.56 99 ILE A N 1
ATOM 720 C CA . ILE A 1 99 ? 13.249 4.780 -5.587 1.00 94.56 99 ILE A CA 1
ATOM 721 C C . ILE A 1 99 ? 14.556 4.044 -5.337 1.00 94.56 99 ILE A C 1
ATOM 723 O O . ILE A 1 99 ? 15.257 3.697 -6.282 1.00 94.56 99 ILE A O 1
ATOM 727 N N . GLU A 1 100 ? 14.878 3.817 -4.070 1.00 93.81 100 GLU A N 1
ATOM 728 C CA . GLU A 1 100 ? 16.147 3.235 -3.642 1.00 93.81 100 GLU A CA 1
ATOM 729 C C . GLU A 1 100 ? 15.905 1.952 -2.854 1.00 93.81 100 GLU A C 1
ATOM 731 O O . GLU A 1 100 ? 15.001 1.879 -2.020 1.00 93.81 100 GLU A O 1
ATOM 736 N N . TRP A 1 101 ? 16.757 0.964 -3.104 1.00 93.31 101 TRP A N 1
ATOM 737 C CA . TRP A 1 101 ? 16.816 -0.299 -2.388 1.00 93.31 101 TRP A CA 1
ATOM 738 C C . TRP A 1 101 ? 18.200 -0.454 -1.766 1.00 93.31 101 TRP A C 1
ATOM 740 O O . TRP A 1 101 ? 19.131 -0.960 -2.399 1.00 93.31 101 TRP A O 1
ATOM 750 N N . SER A 1 102 ? 18.342 -0.046 -0.505 1.00 86.75 102 SER A N 1
ATOM 751 C CA . SER A 1 102 ? 19.621 -0.107 0.216 1.00 86.75 102 SER A CA 1
ATOM 752 C C . SER A 1 102 ? 20.149 -1.537 0.384 1.00 86.75 102 SER A C 1
ATOM 754 O O . SER A 1 102 ? 21.346 -1.741 0.540 1.00 86.75 102 SER A O 1
ATOM 756 N N . ASN A 1 103 ? 19.274 -2.546 0.336 1.00 85.00 103 ASN A N 1
ATOM 757 C CA . ASN A 1 103 ? 19.638 -3.954 0.500 1.00 85.00 103 ASN A CA 1
ATOM 758 C C . ASN A 1 103 ? 20.333 -4.573 -0.726 1.00 85.00 103 ASN A C 1
ATOM 760 O O . ASN A 1 103 ? 20.954 -5.624 -0.589 1.00 85.00 103 ASN A O 1
ATOM 764 N N . ILE A 1 104 ? 20.192 -3.974 -1.912 1.00 86.62 104 ILE A N 1
ATOM 765 C CA . ILE A 1 104 ? 20.800 -4.464 -3.163 1.00 86.62 104 ILE A CA 1
ATOM 766 C C . ILE A 1 104 ? 21.630 -3.394 -3.879 1.00 86.62 104 ILE A C 1
ATOM 768 O O . ILE A 1 104 ? 22.020 -3.615 -5.021 1.00 86.62 104 ILE A O 1
ATOM 772 N N . ASP A 1 105 ? 21.869 -2.255 -3.221 1.00 89.12 105 ASP A N 1
ATOM 773 C CA . ASP A 1 105 ? 22.594 -1.098 -3.762 1.00 89.12 105 ASP A CA 1
ATOM 774 C C . ASP A 1 105 ? 22.115 -0.704 -5.169 1.00 89.12 105 ASP A C 1
ATOM 776 O O . ASP A 1 105 ? 22.874 -0.610 -6.135 1.00 89.12 105 ASP A O 1
ATOM 780 N N . ARG A 1 106 ? 20.791 -0.562 -5.311 1.00 90.50 106 ARG A N 1
ATOM 781 C CA . ARG A 1 106 ? 20.160 -0.151 -6.568 1.00 90.50 106 ARG A CA 1
ATOM 782 C C . ARG A 1 106 ? 19.187 0.985 -6.359 1.00 90.50 106 ARG A C 1
ATOM 784 O O . ARG A 1 106 ? 18.494 1.056 -5.345 1.00 90.50 106 ARG A O 1
ATOM 791 N N . SER A 1 107 ? 19.075 1.816 -7.383 1.00 93.75 107 SER A N 1
ATOM 792 C CA . SER A 1 107 ? 18.116 2.903 -7.437 1.00 93.75 107 SER A CA 1
ATOM 793 C C . SER A 1 107 ? 17.544 3.069 -8.842 1.00 93.75 107 SER A C 1
ATOM 795 O O . SER A 1 107 ? 18.164 2.698 -9.840 1.00 93.75 107 SER A O 1
ATOM 797 N N . VAL A 1 108 ? 16.321 3.585 -8.914 1.00 94.94 108 VAL A N 1
ATOM 798 C CA . VAL A 1 108 ? 15.626 3.917 -10.159 1.00 94.94 108 VAL A CA 1
ATOM 799 C C . VAL A 1 108 ? 14.987 5.288 -9.981 1.00 94.94 108 VAL A C 1
ATOM 801 O O . VAL A 1 108 ? 14.181 5.487 -9.069 1.00 94.94 108 VAL A O 1
ATOM 804 N N . ALA A 1 109 ? 15.336 6.240 -10.845 1.00 95.88 109 ALA A N 1
ATOM 805 C CA . ALA A 1 109 ? 14.689 7.544 -10.852 1.00 95.88 109 ALA A CA 1
ATOM 806 C C . ALA A 1 109 ? 13.231 7.401 -11.303 1.00 95.88 109 ALA A C 1
ATOM 808 O O . ALA A 1 109 ? 12.937 6.676 -12.254 1.00 95.88 109 ALA A O 1
ATOM 809 N N . VAL A 1 110 ? 12.307 8.124 -10.666 1.00 95.25 110 VAL A N 1
ATOM 810 C CA . VAL A 1 110 ? 10.886 8.110 -11.060 1.00 95.25 110 VAL A CA 1
ATOM 811 C C . VAL A 1 110 ? 10.709 8.534 -12.521 1.00 95.25 110 VAL A C 1
ATOM 813 O O . VAL A 1 110 ? 9.846 7.995 -13.215 1.00 95.25 110 VAL A O 1
ATOM 816 N N . ALA A 1 111 ? 11.573 9.424 -13.013 1.00 94.81 111 ALA A N 1
ATOM 817 C CA . ALA A 1 111 ? 11.619 9.848 -14.409 1.00 94.81 111 ALA A CA 1
ATOM 818 C C . ALA A 1 111 ? 11.853 8.704 -15.413 1.00 94.81 111 ALA A C 1
ATOM 820 O O . ALA A 1 111 ? 11.373 8.781 -16.549 1.00 94.81 111 ALA A O 1
ATOM 821 N N . ASP A 1 112 ? 12.525 7.633 -14.987 1.00 95.62 112 ASP A N 1
ATOM 822 C CA . ASP A 1 112 ? 12.856 6.476 -15.820 1.00 95.62 112 ASP A CA 1
ATOM 823 C C . ASP A 1 112 ? 11.814 5.353 -15.734 1.00 95.62 112 ASP A C 1
ATOM 825 O O . ASP A 1 112 ? 11.880 4.383 -16.494 1.00 95.62 112 ASP A O 1
ATOM 829 N N . ILE A 1 113 ? 10.822 5.472 -14.844 1.00 96.25 113 ILE A N 1
ATOM 830 C CA . ILE A 1 113 ? 9.788 4.451 -14.654 1.00 96.25 113 ILE A CA 1
ATOM 831 C C . ILE A 1 113 ? 8.780 4.505 -15.803 1.00 96.25 113 ILE A C 1
ATOM 833 O O . ILE A 1 113 ? 7.952 5.418 -15.905 1.00 96.25 113 ILE A O 1
ATOM 837 N N . ARG A 1 114 ? 8.808 3.464 -16.639 1.00 95.19 114 ARG A N 1
ATOM 838 C CA . ARG A 1 114 ? 7.885 3.274 -17.770 1.00 95.19 114 ARG A CA 1
ATOM 839 C C . ARG A 1 114 ? 6.795 2.249 -17.489 1.00 95.19 114 ARG A C 1
ATOM 841 O O . ARG A 1 114 ? 5.795 2.247 -18.198 1.00 95.19 114 ARG A O 1
ATOM 848 N N . ALA A 1 115 ? 6.970 1.422 -16.462 1.00 95.19 115 ALA A N 1
ATOM 849 C CA . ALA A 1 115 ? 5.988 0.419 -16.085 1.00 95.19 115 ALA A CA 1
ATOM 850 C C . ALA A 1 115 ? 4.637 1.052 -15.713 1.00 95.19 115 ALA A C 1
ATOM 852 O O . ALA A 1 115 ? 4.574 2.128 -15.097 1.00 95.19 115 ALA A O 1
ATOM 853 N N . SER A 1 116 ? 3.551 0.353 -16.046 1.00 95.06 116 SER A N 1
ATOM 854 C CA . SER A 1 116 ? 2.231 0.681 -15.508 1.00 95.06 116 SER A CA 1
ATOM 855 C C . SER A 1 116 ? 2.165 0.257 -14.044 1.00 95.06 116 SER A C 1
ATOM 857 O O . SER A 1 116 ? 2.597 -0.846 -13.707 1.00 95.06 116 SER A O 1
ATOM 859 N N . ILE A 1 117 ? 1.649 1.124 -13.174 1.00 95.38 117 ILE A N 1
ATOM 860 C CA . ILE A 1 117 ? 1.505 0.833 -11.746 1.00 95.38 117 ILE A CA 1
ATOM 861 C C . ILE A 1 117 ? 0.023 0.708 -11.441 1.00 95.38 117 ILE A C 1
ATOM 863 O O . ILE A 1 117 ? -0.737 1.637 -11.691 1.00 95.38 117 ILE A O 1
ATOM 867 N N . GLU A 1 118 ? -0.379 -0.420 -10.873 1.00 93.56 118 GLU A N 1
ATOM 868 C CA . GLU A 1 118 ? -1.762 -0.710 -10.533 1.00 93.56 118 GLU A CA 1
ATOM 869 C C . GLU A 1 118 ? -1.921 -1.079 -9.062 1.00 93.56 118 GLU A C 1
ATOM 871 O O . GLU A 1 118 ? -1.002 -1.554 -8.398 1.00 93.56 118 GLU A O 1
ATOM 876 N N . GLU A 1 119 ? -3.132 -0.853 -8.560 1.00 90.88 119 GLU A N 1
ATOM 877 C CA . GLU A 1 119 ? -3.518 -1.180 -7.188 1.00 90.88 119 GLU A CA 1
ATOM 878 C C . GLU A 1 119 ? -4.699 -2.135 -7.278 1.00 90.88 119 GLU A C 1
ATOM 880 O O . GLU A 1 119 ? -5.740 -1.771 -7.833 1.00 90.88 119 GLU A O 1
ATOM 885 N N . ILE A 1 120 ? -4.535 -3.345 -6.750 1.00 86.94 120 ILE A N 1
ATOM 886 C CA . ILE A 1 120 ? -5.618 -4.318 -6.666 1.00 86.94 120 ILE A CA 1
ATOM 887 C C . ILE A 1 120 ? -6.219 -4.223 -5.265 1.00 86.94 120 ILE A C 1
ATOM 889 O O . ILE A 1 120 ? -5.635 -4.672 -4.275 1.00 86.94 120 ILE A O 1
ATOM 893 N N . LYS A 1 121 ? -7.410 -3.629 -5.195 1.00 78.50 121 LYS A N 1
ATOM 894 C CA . LYS A 1 121 ? -8.193 -3.509 -3.960 1.00 78.50 121 LYS A CA 1
ATOM 895 C C . LYS A 1 121 ? -8.911 -4.827 -3.648 1.00 78.50 121 LYS A C 1
ATOM 897 O O . LYS A 1 121 ? -9.202 -5.602 -4.554 1.00 78.50 121 LYS A O 1
ATOM 902 N N . GLY A 1 122 ? -9.190 -5.077 -2.368 1.00 65.62 122 GLY A N 1
ATOM 903 C CA . GLY A 1 122 ? -9.954 -6.251 -1.912 1.00 65.62 122 GLY A CA 1
ATOM 904 C C . GLY A 1 122 ? -9.133 -7.493 -1.535 1.00 65.62 122 GLY A C 1
ATOM 905 O O . GLY A 1 122 ? -9.708 -8.465 -1.067 1.00 65.62 122 GLY A O 1
ATOM 906 N N . TYR A 1 123 ? -7.801 -7.464 -1.679 1.00 61.41 123 TYR A N 1
ATOM 907 C CA . TYR A 1 123 ? -6.898 -8.543 -1.225 1.00 61.41 123 TYR A CA 1
ATOM 908 C C . TYR A 1 123 ? -6.087 -8.183 0.031 1.00 61.41 123 TYR A C 1
ATOM 910 O O . TYR A 1 123 ? -5.165 -8.902 0.411 1.00 61.41 123 TYR A O 1
ATOM 918 N N . SER A 1 124 ? -6.404 -7.061 0.680 1.00 58.88 124 SER A N 1
ATOM 919 C CA . SER A 1 124 ? -5.859 -6.756 2.001 1.00 58.88 124 SER A CA 1
ATOM 920 C C . SER A 1 124 ? -6.547 -7.672 3.012 1.00 58.88 124 SER A C 1
ATOM 922 O O . SER A 1 124 ? -7.764 -7.630 3.124 1.00 58.88 124 SER A O 1
ATOM 924 N N . ALA A 1 125 ? -5.798 -8.490 3.754 1.00 54.38 125 ALA A N 1
ATOM 925 C CA . ALA A 1 125 ? -6.362 -9.294 4.848 1.00 54.38 125 ALA A CA 1
ATOM 926 C C . ALA A 1 125 ? -6.817 -8.431 6.047 1.00 54.38 125 ALA A C 1
ATOM 928 O O . ALA A 1 125 ? -7.307 -8.951 7.046 1.00 54.38 125 ALA A O 1
ATOM 929 N N . HIS A 1 126 ? -6.625 -7.113 5.962 1.00 59.25 126 HIS A N 1
ATOM 930 C CA . HIS A 1 126 ? -7.195 -6.151 6.888 1.00 59.25 126 HIS A CA 1
ATOM 931 C C . HIS A 1 126 ? -8.660 -5.927 6.516 1.00 59.25 126 HIS A C 1
ATOM 933 O O . HIS A 1 126 ? -8.936 -5.517 5.388 1.00 59.25 126 HIS A O 1
ATOM 939 N N . GLY A 1 127 ? -9.570 -6.191 7.461 1.00 53.66 127 GLY A N 1
ATOM 940 C CA . GLY A 1 127 ? -10.981 -5.841 7.312 1.00 53.66 127 GLY A CA 1
ATOM 941 C C . GLY A 1 127 ? -11.113 -4.373 6.925 1.00 53.66 127 GLY A C 1
ATOM 942 O O . GLY A 1 127 ? -10.358 -3.525 7.417 1.00 53.66 127 GLY A O 1
ATOM 943 N N . ASP A 1 128 ? -12.022 -4.082 6.003 1.00 63.00 128 ASP A N 1
ATOM 944 C CA . ASP A 1 128 ? -12.301 -2.699 5.659 1.00 63.00 128 ASP A CA 1
ATOM 945 C C . ASP A 1 128 ? -12.932 -1.962 6.858 1.00 63.00 128 ASP A C 1
ATOM 947 O O . ASP A 1 128 ? -13.238 -2.537 7.908 1.00 63.00 128 ASP A O 1
ATOM 951 N N . GLN A 1 129 ? -13.073 -0.642 6.745 1.00 67.06 129 GLN A N 1
ATOM 952 C CA . GLN A 1 129 ? -13.629 0.152 7.838 1.00 67.06 129 GLN A CA 1
ATOM 953 C C . GLN A 1 129 ? -15.046 -0.311 8.216 1.00 67.06 129 GLN A C 1
ATOM 955 O O . GLN A 1 129 ? -15.412 -0.248 9.387 1.00 67.06 129 GLN A O 1
ATOM 960 N N . GLU A 1 130 ? -15.842 -0.780 7.256 1.00 71.88 130 GLU A N 1
ATOM 961 C CA . GLU A 1 130 ? -17.205 -1.235 7.507 1.00 71.88 130 GLU A CA 1
ATOM 962 C C . GLU A 1 130 ? -17.221 -2.589 8.228 1.00 71.88 130 GLU A C 1
ATOM 964 O O . GLU A 1 130 ? -17.963 -2.754 9.198 1.00 71.88 130 GLU A O 1
ATOM 969 N N . ASP A 1 131 ? -16.351 -3.510 7.824 1.00 70.56 131 ASP A N 1
ATOM 970 C CA . ASP A 1 13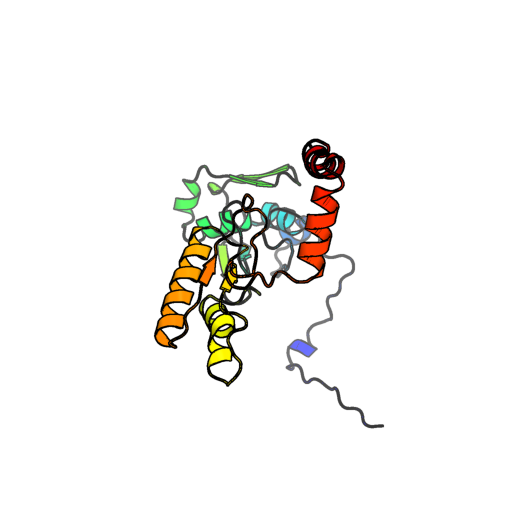1 ? -16.112 -4.807 8.443 1.00 70.56 131 ASP A CA 1
ATOM 971 C C . ASP A 1 131 ? -15.605 -4.654 9.873 1.00 70.56 131 ASP A C 1
ATOM 973 O O . ASP A 1 131 ? -16.106 -5.333 10.763 1.00 70.56 131 ASP A O 1
ATOM 977 N N . LEU A 1 132 ? -14.673 -3.730 10.133 1.00 75.81 132 LEU A N 1
ATOM 978 C CA . LEU A 1 132 ? -14.192 -3.446 11.490 1.00 75.81 132 LEU A CA 1
ATOM 979 C C . LEU A 1 132 ? -15.311 -2.907 12.384 1.00 75.81 132 LEU A C 1
ATOM 981 O O . LEU A 1 132 ? -15.460 -3.338 13.526 1.00 75.81 132 LEU A O 1
ATOM 985 N N . LEU A 1 133 ? -16.126 -1.991 11.860 1.00 75.44 133 LEU A N 1
ATOM 986 C CA . LEU A 1 133 ? -17.277 -1.445 12.576 1.00 75.44 133 LEU A CA 1
ATOM 987 C C . LEU A 1 133 ? -18.349 -2.509 12.828 1.00 75.44 133 LEU A C 1
ATOM 989 O O . LEU A 1 133 ? -18.966 -2.534 13.892 1.00 75.44 133 LEU A O 1
ATOM 993 N N . ASN A 1 134 ? -18.593 -3.378 11.848 1.00 75.25 134 ASN A N 1
ATOM 994 C CA . ASN A 1 134 ? -19.525 -4.488 11.980 1.00 75.25 134 ASN A CA 1
ATOM 995 C C . ASN A 1 134 ? -18.995 -5.527 12.974 1.00 75.25 134 ASN A C 1
ATOM 997 O O . ASN A 1 134 ? -19.731 -5.955 13.849 1.00 75.25 134 ASN A O 1
ATOM 1001 N N . TRP A 1 135 ? -17.719 -5.885 12.921 1.00 74.19 135 TRP A N 1
ATOM 1002 C CA . TRP A 1 135 ? -17.114 -6.799 13.883 1.00 74.19 135 TRP A CA 1
ATOM 1003 C C . TRP A 1 135 ? -17.182 -6.249 15.316 1.00 74.19 135 TRP A C 1
ATOM 1005 O O . TRP A 1 135 ? -17.574 -6.971 16.233 1.00 74.19 135 TRP A O 1
ATOM 1015 N N . ALA A 1 136 ? -16.875 -4.961 15.498 1.00 74.00 136 ALA A N 1
ATOM 1016 C CA . ALA A 1 136 ? -16.864 -4.310 16.805 1.00 74.00 136 ALA A CA 1
ATOM 1017 C C . ALA A 1 136 ? -18.264 -4.166 17.425 1.00 74.00 136 ALA A C 1
ATOM 1019 O O . ALA A 1 136 ? -18.417 -4.338 18.632 1.00 74.00 136 ALA A O 1
ATOM 1020 N N . LEU A 1 137 ? -19.279 -3.837 16.615 1.00 72.38 137 LEU A N 1
ATOM 1021 C CA . LEU A 1 137 ? -20.588 -3.399 17.121 1.00 72.38 137 LEU A CA 1
ATOM 1022 C C . LEU A 1 137 ? -21.773 -4.259 16.667 1.00 72.38 137 LEU A C 1
ATOM 1024 O O . LEU A 1 137 ? -22.814 -4.231 17.309 1.00 72.38 137 LEU A O 1
ATOM 1028 N N . ARG A 1 138 ? -21.678 -5.016 15.570 1.00 62.41 138 ARG A N 1
ATOM 1029 C CA . ARG A 1 138 ? -22.826 -5.765 15.021 1.00 62.41 138 ARG A CA 1
ATOM 1030 C C . ARG A 1 138 ? -23.119 -7.051 15.784 1.00 62.41 138 ARG A C 1
ATOM 1032 O O . ARG A 1 138 ? -24.283 -7.425 15.863 1.00 62.41 138 ARG A O 1
ATOM 1039 N N . ASN A 1 139 ? -22.115 -7.649 16.430 1.00 56.31 139 ASN A N 1
ATOM 1040 C CA . ASN A 1 139 ? -22.341 -8.749 17.374 1.00 56.31 139 ASN A CA 1
ATOM 1041 C C . ASN A 1 139 ? -23.339 -8.345 18.487 1.00 56.31 139 ASN A C 1
ATOM 1043 O O . ASN A 1 139 ? -24.147 -9.176 18.894 1.00 56.31 139 ASN A O 1
ATOM 1047 N N . ALA A 1 140 ? -23.382 -7.051 18.852 1.00 52.91 140 ALA A N 1
ATOM 1048 C CA . ALA A 1 140 ? -24.318 -6.456 19.816 1.00 52.91 140 ALA A CA 1
ATOM 1049 C C . ALA A 1 140 ? -25.802 -6.555 19.431 1.00 52.91 140 ALA A C 1
ATOM 1051 O O . ALA A 1 140 ? -26.663 -6.545 20.308 1.00 52.91 140 ALA A O 1
ATOM 1052 N N . ILE A 1 141 ? -26.111 -6.662 18.136 1.00 52.19 141 ILE A N 1
ATOM 1053 C CA . ILE A 1 141 ? -27.488 -6.697 17.621 1.00 52.19 141 ILE A CA 1
ATOM 1054 C C . ILE A 1 141 ? -28.037 -8.132 17.613 1.00 52.19 141 ILE A C 1
ATOM 1056 O O . ILE A 1 141 ? -29.222 -8.335 17.862 1.00 52.19 141 ILE A O 1
ATOM 1060 N N . ASP A 1 142 ? -27.174 -9.131 17.403 1.00 57.44 142 ASP A N 1
ATOM 1061 C CA . ASP A 1 142 ? -27.546 -10.552 17.325 1.00 57.44 142 ASP A CA 1
ATOM 1062 C C . ASP A 1 142 ? -27.575 -11.250 18.706 1.00 57.44 142 ASP A C 1
ATOM 1064 O O . ASP A 1 142 ? -27.616 -12.477 18.799 1.00 57.44 142 ASP A O 1
ATOM 1068 N N . GLY A 1 143 ? -27.579 -10.472 19.796 1.00 49.16 143 GLY A N 1
ATOM 1069 C CA . GLY A 1 143 ? -27.716 -10.969 21.171 1.00 49.16 143 GLY A CA 1
ATOM 1070 C C . GLY A 1 143 ? -26.402 -11.261 21.904 1.00 49.16 143 GLY A C 1
ATOM 1071 O O . GLY A 1 143 ? -26.441 -11.763 23.027 1.00 49.16 143 GLY A O 1
ATOM 1072 N N . TYR A 1 144 ? -25.249 -10.924 21.321 1.00 49.84 144 TYR A N 1
ATOM 1073 C CA . TYR A 1 144 ? -23.951 -10.969 21.998 1.00 49.84 144 TYR A CA 1
ATOM 1074 C C . TYR A 1 144 ? -23.547 -9.556 22.396 1.00 49.84 144 TYR A C 1
ATOM 1076 O O . TYR A 1 144 ? -23.328 -8.746 21.515 1.00 49.84 144 TYR A O 1
ATOM 1084 N N . LEU A 1 145 ? -23.417 -9.235 23.687 1.00 53.81 145 LEU A N 1
ATOM 1085 C CA . LEU A 1 145 ? -22.914 -7.918 24.114 1.00 53.81 145 LEU A CA 1
ATOM 1086 C C . LEU A 1 145 ? -21.639 -7.529 23.329 1.00 53.81 145 LEU A C 1
ATOM 1088 O O . LEU A 1 145 ? -20.852 -8.423 22.988 1.00 53.81 145 LEU A O 1
ATOM 1092 N N . PRO A 1 146 ? -21.419 -6.230 23.024 1.00 55.62 146 PRO A N 1
ATOM 1093 C CA . PRO A 1 146 ? -20.144 -5.797 22.462 1.00 55.62 146 PRO A CA 1
ATOM 1094 C C . PRO A 1 146 ? -19.003 -6.360 23.319 1.00 55.62 146 PRO A C 1
ATOM 1096 O O . PRO A 1 146 ? -19.147 -6.488 24.534 1.00 55.62 146 PRO A O 1
ATOM 1099 N N . ALA A 1 147 ? -17.888 -6.748 22.688 1.00 57.59 147 ALA A N 1
ATOM 1100 C CA . ALA A 1 147 ? -16.800 -7.474 23.361 1.00 57.59 147 ALA A CA 1
ATOM 1101 C C . ALA A 1 147 ? -16.233 -6.735 24.596 1.00 57.59 147 ALA A C 1
ATOM 1103 O O . ALA A 1 147 ? -15.592 -7.355 25.442 1.00 57.59 147 ALA A O 1
ATOM 1104 N N . GLY A 1 148 ? -16.498 -5.430 24.701 1.00 65.94 148 GLY A N 1
ATOM 1105 C CA . GLY A 1 148 ? -16.377 -4.610 25.897 1.00 65.94 148 GLY A CA 1
ATOM 1106 C C . GLY A 1 148 ? -16.878 -3.188 25.627 1.00 65.94 148 GLY A C 1
ATOM 1107 O O . GLY A 1 148 ? -17.183 -2.839 24.483 1.00 65.94 148 GLY A O 1
ATOM 1108 N N . ASP A 1 149 ? -16.912 -2.365 26.673 1.00 73.06 149 ASP A N 1
ATOM 1109 C CA . ASP A 1 149 ? -17.283 -0.948 26.572 1.00 73.06 149 ASP A CA 1
ATOM 1110 C C . ASP A 1 149 ? -16.093 -0.070 26.157 1.00 73.06 149 ASP A C 1
ATOM 1112 O O . ASP A 1 149 ? -16.290 1.062 25.732 1.00 73.06 149 ASP A O 1
ATOM 1116 N N . THR A 1 150 ? -14.858 -0.583 26.230 1.00 80.69 150 THR A N 1
ATOM 1117 C CA . THR A 1 150 ? -13.631 0.159 25.903 1.00 80.69 150 THR A CA 1
ATOM 1118 C C . THR A 1 150 ? -12.883 -0.468 24.725 1.00 80.69 150 THR A C 1
ATOM 1120 O O . THR A 1 150 ? -12.497 -1.636 24.760 1.00 80.69 150 THR A O 1
ATOM 1123 N N . PHE A 1 151 ? -12.606 0.332 23.695 1.00 82.00 151 PHE A N 1
ATOM 1124 C CA . PHE A 1 151 ? -11.838 -0.043 22.511 1.00 82.00 151 PHE A CA 1
ATOM 1125 C C . PHE A 1 151 ? -10.462 0.623 22.519 1.00 82.00 151 PHE A C 1
ATOM 1127 O O . PHE A 1 151 ? -10.353 1.845 22.583 1.00 82.00 151 PHE A O 1
ATOM 1134 N N . PHE A 1 152 ? -9.403 -0.168 22.351 1.00 85.56 152 PHE A N 1
ATOM 1135 C CA . PHE A 1 152 ? -8.039 0.337 22.182 1.00 85.56 152 PHE A CA 1
ATOM 1136 C C . PHE A 1 152 ? -7.636 0.264 20.711 1.00 85.56 152 PHE A C 1
ATOM 1138 O O . PHE A 1 152 ? -7.360 -0.813 20.182 1.00 85.56 152 PHE A O 1
ATOM 1145 N N . LEU A 1 153 ? -7.585 1.413 20.035 1.00 84.50 153 LEU A N 1
ATOM 1146 C CA . LEU A 1 153 ? -7.183 1.464 18.631 1.00 84.50 153 LEU A CA 1
ATOM 1147 C C . LEU A 1 153 ? -5.664 1.491 18.511 1.00 84.50 153 LEU A C 1
ATOM 1149 O O . LEU A 1 153 ? -5.031 2.520 18.758 1.00 84.50 153 LEU A O 1
ATOM 1153 N N . GLN A 1 154 ? -5.094 0.370 18.084 1.00 78.75 154 GLN A N 1
ATOM 1154 C CA . GLN A 1 154 ? -3.664 0.198 17.831 1.00 78.75 154 GLN A CA 1
ATOM 1155 C C . GLN A 1 154 ? -3.378 0.007 16.340 1.00 78.75 154 GLN A C 1
ATOM 1157 O O . GLN A 1 154 ? -4.305 -0.115 15.550 1.00 78.75 154 GLN A O 1
ATOM 1162 N N . HIS A 1 155 ? -2.089 -0.017 15.976 1.00 72.25 155 HIS A N 1
ATOM 1163 C CA . HIS A 1 155 ? -1.589 -0.295 14.622 1.00 72.25 155 HIS A CA 1
ATOM 1164 C C . HIS A 1 155 ? -2.318 0.465 13.500 1.00 72.25 155 HIS A C 1
ATOM 1166 O O . HIS A 1 155 ? -3.270 -0.003 12.889 1.00 72.25 155 HIS A O 1
ATOM 1172 N N . GLY A 1 156 ? -1.797 1.641 13.179 1.00 71.25 156 GLY A N 1
ATOM 1173 C CA . GLY A 1 156 ? -2.281 2.507 12.112 1.00 71.25 156 GLY A CA 1
ATOM 1174 C C . GLY A 1 156 ? -1.681 3.889 12.304 1.00 71.25 156 GLY A C 1
ATOM 1175 O O . GLY A 1 156 ? -1.224 4.220 13.400 1.00 71.25 156 GLY A O 1
ATOM 1176 N N . ASP A 1 157 ? -1.644 4.709 11.263 1.00 76.50 157 ASP A N 1
ATOM 1177 C CA . ASP A 1 157 ? -1.297 6.112 11.456 1.00 76.50 157 ASP A CA 1
ATOM 1178 C C . ASP A 1 157 ? -2.385 6.829 12.271 1.00 76.50 157 ASP A C 1
ATOM 1180 O O . ASP A 1 157 ? -3.550 6.422 12.326 1.00 76.50 157 ASP A O 1
ATOM 1184 N N . ASN A 1 158 ? -1.999 7.926 12.920 1.00 81.00 158 ASN A N 1
ATOM 1185 C CA . ASN A 1 158 ? -2.900 8.667 13.797 1.00 81.00 158 ASN A CA 1
ATOM 1186 C C . ASN A 1 158 ? -4.135 9.200 13.061 1.00 81.00 158 ASN A C 1
ATOM 1188 O O . ASN A 1 158 ? -5.189 9.324 13.680 1.00 81.00 158 ASN A O 1
ATOM 1192 N N . HIS A 1 159 ? -4.050 9.492 11.761 1.00 80.69 159 HIS A N 1
ATOM 1193 C CA . HIS A 1 159 ? -5.201 9.968 11.000 1.00 80.69 159 HIS A CA 1
ATOM 1194 C C . HIS A 1 159 ? -6.248 8.860 10.826 1.00 80.69 159 HIS A C 1
ATOM 1196 O O . HIS A 1 159 ? -7.424 9.065 11.140 1.00 80.69 159 HIS A O 1
ATOM 1202 N N . ASN A 1 160 ? -5.818 7.666 10.424 1.00 80.69 160 ASN A N 1
ATOM 1203 C CA . ASN A 1 160 ? -6.693 6.507 10.278 1.00 80.69 160 ASN A CA 1
ATOM 1204 C C . ASN A 1 160 ? -7.276 6.048 11.620 1.00 80.69 160 ASN A C 1
ATOM 1206 O O . ASN A 1 160 ? -8.476 5.787 11.710 1.00 80.69 160 ASN A O 1
ATOM 1210 N N . ARG A 1 161 ? -6.477 6.043 12.696 1.00 84.25 161 ARG A N 1
ATOM 1211 C CA . ARG A 1 161 ? -6.967 5.717 14.048 1.00 84.25 161 ARG A CA 1
ATOM 1212 C C . ARG A 1 161 ? -8.037 6.705 14.524 1.00 84.25 161 ARG A C 1
ATOM 1214 O O . ARG A 1 161 ? -9.065 6.292 15.054 1.00 84.25 161 ARG A O 1
ATOM 1221 N N . ASN A 1 162 ? -7.833 8.005 14.300 1.00 85.50 162 ASN A N 1
ATOM 1222 C CA . ASN A 1 162 ? -8.831 9.026 14.630 1.00 85.50 162 ASN A CA 1
ATOM 1223 C C . ASN A 1 162 ? -10.113 8.866 13.803 1.00 85.50 162 ASN A C 1
ATOM 1225 O O . ASN A 1 162 ? -11.208 8.978 14.351 1.00 85.50 162 ASN A O 1
ATOM 1229 N N . SER A 1 163 ? -9.981 8.566 12.511 1.00 85.88 163 SER A N 1
ATOM 1230 C CA . SER A 1 163 ? -11.122 8.348 11.618 1.00 85.88 163 SER A CA 1
ATOM 1231 C C . SER A 1 163 ? -11.954 7.135 12.043 1.00 85.88 163 SER A C 1
ATOM 1233 O O . SER A 1 163 ? -13.181 7.223 12.114 1.00 85.88 163 SER A O 1
ATOM 1235 N N . LEU A 1 164 ? -11.299 6.029 12.416 1.00 86.19 164 LEU A N 1
ATOM 1236 C CA . LEU A 1 164 ? -11.973 4.841 12.940 1.00 86.19 164 LEU A CA 1
ATOM 1237 C C . LEU A 1 164 ? -12.656 5.120 14.286 1.00 86.19 164 LEU A C 1
ATOM 1239 O O . LEU A 1 164 ? -13.800 4.713 14.470 1.00 86.19 164 LEU A O 1
ATOM 1243 N N . ARG A 1 165 ? -12.021 5.881 15.190 1.00 88.62 165 ARG A N 1
ATOM 1244 C CA . ARG A 1 165 ? -12.650 6.330 16.445 1.00 88.62 165 ARG A CA 1
ATOM 1245 C C . ARG A 1 165 ? -13.946 7.094 16.185 1.00 88.62 165 ARG A C 1
ATOM 1247 O O . ARG A 1 165 ? -14.968 6.792 16.793 1.00 88.62 165 ARG A O 1
ATOM 1254 N N . THR A 1 166 ? -13.915 8.084 15.296 1.00 87.25 166 THR A N 1
ATOM 1255 C CA . THR A 1 166 ? -15.111 8.870 14.961 1.00 87.25 166 THR A CA 1
ATOM 1256 C C . THR A 1 166 ? -16.215 7.982 14.391 1.00 87.25 166 THR A C 1
ATOM 1258 O O . THR A 1 166 ? -17.382 8.149 14.744 1.00 87.25 166 THR A O 1
ATOM 1261 N N . ALA A 1 167 ? -15.857 7.014 13.547 1.00 87.00 167 ALA A N 1
ATOM 1262 C CA . ALA A 1 167 ? -16.820 6.084 12.976 1.00 87.00 167 ALA A CA 1
ATOM 1263 C C . ALA A 1 167 ? -17.419 5.124 14.022 1.00 87.00 167 ALA A C 1
ATOM 1265 O O . ALA A 1 167 ? -18.622 4.865 13.977 1.00 87.00 167 ALA A O 1
ATOM 1266 N N . LEU A 1 168 ? -16.617 4.654 14.985 1.00 86.19 168 LEU A N 1
ATOM 1267 C CA . LEU A 1 168 ? -17.078 3.842 16.115 1.00 86.19 168 LEU A CA 1
ATOM 1268 C C . LEU A 1 168 ? -18.074 4.613 16.981 1.00 86.19 168 LEU A C 1
ATOM 1270 O O . LEU A 1 168 ? -19.168 4.110 17.216 1.00 86.19 168 LEU A O 1
ATOM 1274 N N . TYR A 1 169 ? -17.750 5.847 17.382 1.00 87.25 169 TYR A N 1
ATOM 1275 C CA . TYR A 1 169 ? -18.668 6.674 18.173 1.00 87.25 169 TYR A CA 1
ATOM 1276 C C . TYR A 1 169 ? -19.988 6.926 17.453 1.00 87.25 169 TYR A C 1
ATOM 1278 O O . TYR A 1 169 ? -21.053 6.780 18.048 1.00 87.25 169 TYR A O 1
ATOM 1286 N N . LYS A 1 170 ? -19.925 7.268 16.161 1.00 87.00 170 LYS A N 1
ATOM 1287 C CA . LYS A 1 170 ? -21.126 7.508 15.360 1.00 87.00 170 LYS A CA 1
ATOM 1288 C C . LYS A 1 170 ? -22.024 6.269 15.325 1.00 87.00 170 LYS A C 1
ATOM 1290 O O . LYS A 1 170 ? -23.220 6.372 15.576 1.00 87.00 170 LYS A O 1
ATOM 1295 N N . LYS A 1 171 ? -21.450 5.095 15.053 1.00 82.94 171 LYS A N 1
ATOM 1296 C CA . LYS A 1 171 ? -22.220 3.852 14.949 1.00 82.94 171 LYS A CA 1
ATOM 1297 C C . LYS A 1 171 ? -22.710 3.345 16.308 1.00 82.94 171 LYS A C 1
ATOM 1299 O O . LYS A 1 171 ? -23.809 2.811 16.392 1.00 82.94 171 LYS A O 1
ATOM 1304 N N . ALA A 1 172 ? -21.948 3.553 17.380 1.00 82.69 172 ALA A N 1
ATOM 1305 C CA . ALA A 1 172 ? -22.398 3.261 18.738 1.00 82.69 172 ALA A CA 1
ATOM 1306 C C . ALA A 1 172 ? -23.590 4.141 19.138 1.00 82.69 172 ALA A C 1
ATOM 1308 O O . ALA A 1 172 ? -24.568 3.623 19.667 1.00 82.69 172 ALA A O 1
ATOM 1309 N N . GLN A 1 173 ? -23.562 5.434 18.793 1.00 83.88 173 GLN A N 1
ATOM 1310 C CA . GLN A 1 173 ? -24.689 6.342 19.009 1.00 83.88 173 GLN A CA 1
ATOM 1311 C C . GLN A 1 173 ? -25.943 5.900 18.239 1.00 83.88 173 GLN A C 1
ATOM 1313 O O . GLN A 1 173 ? -27.036 5.922 18.800 1.00 83.88 173 GLN A O 1
ATOM 1318 N N . GLU A 1 174 ? -25.796 5.474 16.980 1.00 83.50 174 GLU A N 1
ATOM 1319 C CA . GLU A 1 174 ? -26.900 4.934 16.168 1.00 83.50 174 GLU A CA 1
ATOM 1320 C C . GLU A 1 174 ? -27.526 3.673 16.791 1.00 83.50 174 GLU A C 1
ATOM 1322 O O . GLU A 1 174 ? -28.730 3.460 16.670 1.00 83.50 174 GLU A O 1
ATOM 1327 N N . LEU A 1 175 ? -26.721 2.860 17.480 1.00 79.19 175 LEU A N 1
ATOM 1328 C CA . LEU A 1 175 ? -27.150 1.625 18.144 1.00 79.19 175 LEU A CA 1
ATOM 1329 C C . LEU A 1 175 ? -27.527 1.808 19.625 1.00 79.19 175 LEU A C 1
ATOM 1331 O O . LEU A 1 175 ? -28.015 0.868 20.245 1.00 79.19 175 LEU A O 1
ATOM 1335 N N . GLY A 1 17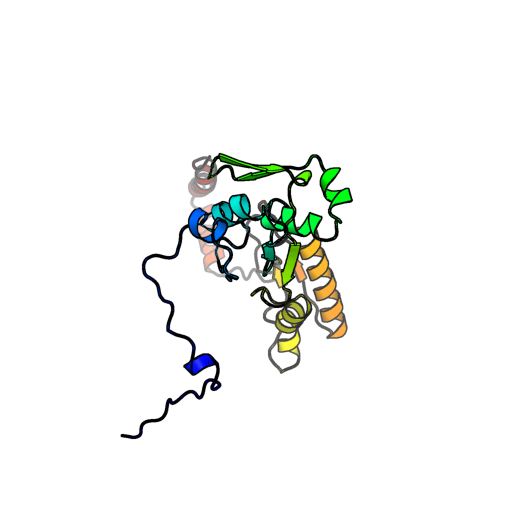6 ? -27.327 3.000 20.195 1.00 80.31 176 GLY A N 1
ATOM 1336 C CA . GLY A 1 176 ? -27.620 3.301 21.599 1.00 80.31 176 GLY A CA 1
ATOM 1337 C C . GLY A 1 176 ? -26.604 2.754 22.611 1.00 80.31 176 GLY A C 1
ATOM 1338 O O . GLY A 1 176 ? -26.932 2.658 23.792 1.00 80.31 176 GLY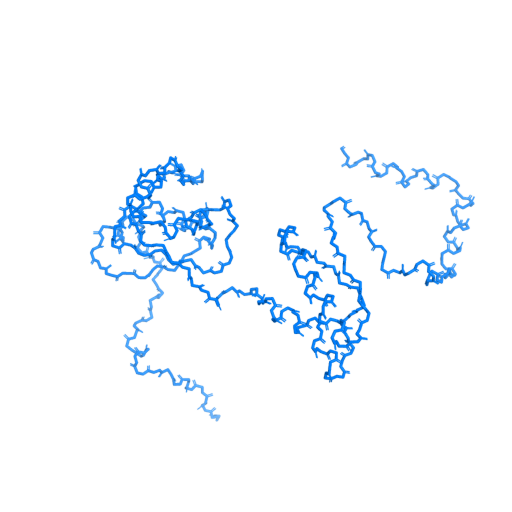 A O 1
ATOM 1339 N N . PHE A 1 177 ? -25.387 2.407 22.184 1.00 78.94 177 PHE A N 1
ATOM 1340 C CA . PHE A 1 177 ? -24.314 1.962 23.077 1.00 78.94 177 PHE A CA 1
ATOM 1341 C C . PHE A 1 177 ? -23.446 3.132 23.538 1.00 78.94 177 PHE A C 1
ATOM 1343 O O . PHE A 1 177 ? -23.118 4.027 22.756 1.00 78.94 177 PHE A O 1
ATOM 1350 N N . ASN A 1 178 ? -23.029 3.092 24.804 1.00 79.69 178 ASN A N 1
ATOM 1351 C CA . ASN A 1 178 ? -21.968 3.952 25.306 1.00 79.69 178 ASN A CA 1
ATOM 1352 C C . ASN A 1 178 ? -20.646 3.191 25.208 1.00 79.69 178 ASN A C 1
ATOM 1354 O O . ASN A 1 178 ? -20.514 2.129 25.806 1.00 79.69 178 ASN A O 1
ATOM 1358 N N . ILE A 1 179 ? -19.699 3.723 24.443 1.00 83.31 179 ILE A N 1
ATOM 1359 C CA . ILE A 1 179 ? -18.372 3.129 24.280 1.00 83.31 179 ILE A CA 1
ATOM 1360 C C . ILE A 1 179 ? -17.312 4.168 24.628 1.00 83.31 179 ILE A C 1
ATOM 1362 O O . ILE A 1 179 ? -17.518 5.361 24.419 1.00 83.31 179 ILE A O 1
ATOM 1366 N N . ASP A 1 180 ? -16.168 3.715 25.109 1.00 83.38 180 ASP A N 1
ATOM 1367 C CA . ASP A 1 180 ? -14.945 4.485 25.262 1.00 83.38 180 ASP A CA 1
ATOM 1368 C C . ASP A 1 180 ? -13.939 4.025 24.203 1.00 83.38 180 ASP A C 1
ATOM 1370 O O . ASP A 1 180 ? -13.757 2.831 23.975 1.00 83.38 180 ASP A O 1
ATOM 1374 N N . VAL A 1 181 ? -13.291 4.960 23.513 1.00 85.06 181 VAL A N 1
ATOM 1375 C CA . VAL A 1 181 ? -12.323 4.637 22.458 1.00 85.06 181 VAL A CA 1
ATOM 1376 C C . VAL A 1 181 ? -11.011 5.350 22.739 1.00 85.06 181 VAL A C 1
ATOM 1378 O O . VAL A 1 181 ? -10.870 6.557 22.516 1.00 85.06 181 VAL A O 1
ATOM 1381 N N . GLN A 1 182 ? -10.029 4.566 23.166 1.00 84.81 182 GLN A N 1
ATOM 1382 C CA . GLN A 1 182 ? -8.693 5.007 23.527 1.00 84.81 182 GLN A CA 1
ATOM 1383 C C . GLN A 1 182 ? -7.734 4.884 22.336 1.00 84.81 182 GLN A C 1
ATOM 1385 O O . GLN A 1 182 ? -7.769 3.913 21.572 1.00 84.81 182 GLN A O 1
ATOM 1390 N N . LEU A 1 183 ? -6.831 5.860 22.198 1.00 85.25 183 LEU A N 1
ATOM 1391 C CA . LEU A 1 183 ? -5.715 5.827 21.248 1.00 85.25 183 LEU A CA 1
ATOM 1392 C C . LEU A 1 183 ? -4.381 5.803 22.008 1.00 85.25 183 LEU A C 1
ATOM 1394 O O . LEU A 1 183 ? -3.747 6.849 22.131 1.00 85.25 183 LEU A O 1
ATOM 1398 N N . PRO A 1 184 ? -3.917 4.637 22.491 1.00 81.12 184 PRO A N 1
ATOM 1399 C CA . PRO A 1 184 ? -2.646 4.566 23.201 1.00 81.12 184 PRO A CA 1
ATOM 1400 C C . PRO A 1 184 ? -1.480 4.964 22.291 1.00 81.12 184 PRO A C 1
ATOM 1402 O O . PRO A 1 184 ? -1.427 4.591 21.117 1.00 81.12 184 PRO A O 1
ATOM 1405 N N . GLU A 1 185 ? -0.536 5.723 22.815 1.00 74.88 185 GLU A N 1
ATOM 1406 C CA . GLU A 1 185 ? 0.735 6.019 22.165 1.00 74.88 185 GLU A CA 1
ATOM 1407 C C . GLU A 1 185 ? 1.827 5.090 22.707 1.00 74.88 185 GLU A C 1
ATOM 1409 O O . GLU A 1 185 ? 1.648 4.422 23.722 1.00 74.88 185 GLU A O 1
ATOM 1414 N N . ALA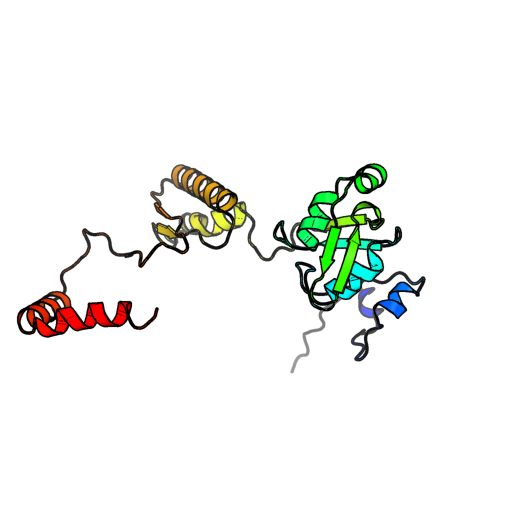 A 1 186 ? 2.990 5.048 22.052 1.00 62.06 186 ALA A N 1
ATOM 1415 C CA . ALA A 1 186 ? 4.122 4.240 22.523 1.00 62.06 186 ALA A CA 1
ATOM 1416 C C . ALA A 1 186 ? 4.624 4.657 23.923 1.00 62.06 186 ALA A C 1
ATOM 1418 O O . ALA A 1 186 ? 5.296 3.885 24.595 1.00 62.06 186 ALA A O 1
ATOM 1419 N N . THR A 1 187 ? 4.299 5.880 24.348 1.00 64.12 187 THR A N 1
ATOM 1420 C CA . THR A 1 187 ? 4.596 6.455 25.667 1.00 64.12 187 THR A CA 1
ATOM 1421 C C . THR A 1 187 ? 3.483 6.224 26.684 1.00 64.12 187 THR A C 1
ATOM 1423 O O . THR A 1 187 ? 3.636 6.582 27.852 1.00 64.12 187 THR A O 1
ATOM 1426 N N . THR A 1 188 ? 2.347 5.664 26.268 1.00 65.88 188 THR A N 1
ATOM 1427 C CA . THR A 1 188 ? 1.270 5.341 27.192 1.00 65.88 188 THR A CA 1
ATOM 1428 C C . THR A 1 188 ? 1.725 4.163 28.042 1.00 65.88 188 THR A C 1
ATOM 1430 O O . THR A 1 188 ? 1.929 3.063 27.535 1.00 65.88 188 THR A O 1
ATOM 1433 N N . GLY A 1 189 ? 1.941 4.424 29.334 1.00 62.19 189 GLY A N 1
ATOM 1434 C CA . GLY A 1 189 ? 2.240 3.391 30.320 1.00 62.19 189 GLY A CA 1
ATOM 1435 C C . GLY A 1 189 ? 1.069 2.424 30.509 1.00 62.19 189 GLY A C 1
ATOM 1436 O O . GLY A 1 189 ? 0.137 2.363 29.708 1.00 62.19 189 GLY A O 1
ATOM 1437 N N . TRP A 1 190 ? 1.097 1.661 31.597 1.00 59.16 190 TRP A N 1
ATOM 1438 C CA . TRP A 1 190 ? 0.028 0.716 31.915 1.00 59.16 190 TRP A CA 1
ATOM 1439 C C . TRP A 1 190 ? -1.333 1.417 32.018 1.00 59.16 190 TRP A C 1
ATOM 1441 O O . TRP A 1 190 ? -1.535 2.276 32.875 1.00 59.16 190 TRP A O 1
ATOM 1451 N N . ILE A 1 191 ? -2.270 1.035 31.146 1.00 64.06 191 ILE A N 1
ATOM 1452 C CA . ILE A 1 191 ? -3.666 1.468 31.229 1.00 64.06 191 ILE A CA 1
ATOM 1453 C C . ILE A 1 191 ? -4.401 0.452 32.099 1.00 64.06 191 ILE A C 1
ATOM 1455 O O . ILE A 1 191 ? -4.534 -0.710 31.714 1.00 64.06 191 ILE A O 1
ATOM 1459 N N . SER A 1 192 ? -4.856 0.882 33.276 1.00 58.97 192 SER A N 1
ATOM 1460 C CA . SER A 1 192 ? -5.719 0.053 34.118 1.00 58.97 192 SER A CA 1
ATOM 1461 C C . SER A 1 192 ? -7.081 -0.113 33.448 1.00 58.97 192 SER A C 1
ATOM 1463 O O . SER A 1 192 ? -7.704 0.875 33.065 1.00 58.97 192 SER A O 1
ATOM 1465 N N . LEU A 1 193 ? -7.531 -1.360 33.311 1.00 57.69 193 LEU A N 1
ATOM 1466 C CA . LEU A 1 193 ? -8.871 -1.700 32.816 1.00 57.69 193 LEU A CA 1
ATOM 1467 C C . LEU A 1 193 ? -9.922 -1.693 33.934 1.00 57.69 193 LEU A C 1
ATOM 1469 O O . LEU A 1 193 ? -11.113 -1.814 33.666 1.00 57.69 193 LEU A O 1
ATOM 1473 N N . GLU A 1 194 ? -9.486 -1.558 35.186 1.00 54.41 194 GLU A N 1
ATOM 1474 C CA . GLU A 1 194 ? -10.371 -1.409 36.331 1.00 54.41 194 GLU A CA 1
ATOM 1475 C C . GLU A 1 194 ? -10.745 0.063 36.483 1.00 54.41 194 GLU A C 1
ATOM 1477 O O . GLU A 1 194 ? -9.875 0.938 36.565 1.00 54.41 194 GLU A O 1
ATOM 1482 N N . SER A 1 195 ? -12.048 0.343 36.534 1.00 50.22 195 SER A N 1
ATOM 1483 C CA . SER A 1 195 ? -12.529 1.667 36.914 1.00 50.22 195 SER A CA 1
ATOM 1484 C C . SER A 1 195 ? -12.008 2.001 38.316 1.00 50.22 195 SER A C 1
ATOM 1486 O O . SER A 1 195 ? -11.964 1.137 39.192 1.00 50.22 195 SER A O 1
ATOM 1488 N N . SER A 1 196 ? -11.652 3.259 38.573 1.00 49.59 196 SER A N 1
ATOM 1489 C CA . SER A 1 196 ? -11.248 3.706 39.917 1.00 49.59 196 SER A CA 1
ATOM 1490 C C . SER A 1 196 ? -12.331 3.486 40.987 1.00 49.59 196 SER A C 1
ATOM 1492 O O . SER A 1 196 ? -12.052 3.617 42.175 1.00 49.59 196 SER A O 1
ATOM 1494 N N . GLU A 1 197 ? -13.557 3.155 40.574 1.00 46.12 197 GLU A N 1
ATOM 1495 C CA . GLU A 1 197 ? -14.693 2.820 41.436 1.00 46.12 197 GLU A CA 1
ATOM 1496 C C . GLU A 1 197 ? -14.821 1.312 41.718 1.00 46.12 197 GLU A C 1
ATOM 1498 O O . GLU A 1 197 ? -15.430 0.931 42.714 1.00 46.12 197 GLU A O 1
ATOM 1503 N N . SER A 1 198 ? -14.208 0.450 40.898 1.00 44.28 198 SER A N 1
ATOM 1504 C CA . SER A 1 198 ? -14.222 -1.013 41.041 1.00 44.28 198 SER A CA 1
ATOM 1505 C C . SER A 1 198 ? -12.938 -1.577 41.644 1.00 44.28 198 SER A C 1
ATOM 1507 O O . SER A 1 198 ? -12.727 -2.787 41.587 1.00 44.28 198 SER A O 1
ATOM 1509 N N . ALA A 1 199 ? -12.095 -0.731 42.241 1.00 44.34 199 ALA A N 1
ATOM 1510 C CA . ALA A 1 199 ? -11.030 -1.178 43.127 1.00 44.34 199 ALA A CA 1
ATOM 1511 C C . ALA A 1 199 ? -11.667 -1.742 44.407 1.00 44.34 199 ALA A C 1
ATOM 1513 O O . ALA A 1 199 ? -11.654 -1.114 45.471 1.00 44.34 199 ALA A O 1
ATOM 1514 N N . HIS A 1 200 ? -12.271 -2.928 44.307 1.00 48.72 200 HIS A N 1
ATOM 1515 C CA . HIS A 1 200 ? -12.477 -3.762 45.474 1.00 48.72 200 HIS A CA 1
ATOM 1516 C C . HIS A 1 200 ? -11.089 -3.966 46.066 1.00 48.72 200 HIS A C 1
ATOM 1518 O O . HIS A 1 200 ? -10.242 -4.641 45.486 1.00 48.72 200 HIS A O 1
ATOM 1524 N N . ARG A 1 201 ? -10.840 -3.304 47.197 1.00 49.56 201 ARG A N 1
ATOM 1525 C CA . ARG A 1 201 ? -9.678 -3.577 48.030 1.00 49.56 201 ARG A CA 1
ATOM 1526 C C . ARG A 1 201 ? -9.857 -4.989 48.552 1.00 49.56 201 ARG A C 1
ATOM 1528 O O . ARG A 1 201 ? -10.501 -5.200 49.577 1.00 49.56 201 ARG A O 1
ATOM 1535 N N . ASP A 1 202 ? -9.409 -5.947 47.759 1.00 56.59 202 ASP A N 1
ATOM 1536 C CA . ASP A 1 202 ? -9.462 -7.340 48.145 1.00 56.59 202 ASP A CA 1
ATOM 1537 C C . ASP A 1 202 ? -8.493 -7.559 49.313 1.00 56.59 202 ASP A C 1
ATOM 1539 O O . ASP A 1 202 ? -7.554 -6.777 49.513 1.00 56.59 202 ASP A O 1
ATOM 1543 N N . ALA A 1 203 ? -8.729 -8.600 50.108 1.00 56.75 203 ALA A N 1
ATOM 1544 C CA . ALA A 1 203 ? -7.953 -8.879 51.317 1.00 56.75 203 ALA A CA 1
ATOM 1545 C C . ALA A 1 203 ? -6.442 -8.952 51.030 1.00 56.75 203 ALA A C 1
ATOM 1547 O O . ALA A 1 203 ? -5.628 -8.539 51.856 1.00 56.75 203 ALA A O 1
ATOM 1548 N N . ASP A 1 204 ? -6.082 -9.389 49.824 1.00 59.69 204 ASP A N 1
ATOM 1549 C CA . ASP A 1 204 ? -4.706 -9.459 49.344 1.00 59.69 204 ASP A CA 1
ATOM 1550 C C . ASP A 1 204 ? -4.076 -8.072 49.139 1.00 59.69 204 ASP A C 1
ATOM 1552 O O . ASP A 1 204 ? -2.896 -7.885 49.435 1.00 59.69 204 ASP A O 1
ATOM 1556 N N . PHE A 1 205 ? -4.842 -7.069 48.693 1.00 63.19 205 PHE A N 1
ATOM 1557 C CA . PHE A 1 205 ? -4.347 -5.697 48.541 1.00 63.19 205 PHE A CA 1
ATOM 1558 C C . PHE A 1 205 ? -4.047 -5.063 49.903 1.00 63.19 205 PHE A C 1
ATOM 1560 O O . PHE A 1 205 ? -2.990 -4.459 50.086 1.00 63.19 205 PHE A O 1
ATOM 1567 N N . GLU A 1 206 ? -4.942 -5.240 50.878 1.00 66.62 206 GLU A N 1
ATOM 1568 C CA . GLU A 1 206 ? -4.723 -4.754 52.245 1.00 66.62 206 GLU A CA 1
ATOM 1569 C C . GLU A 1 206 ? -3.554 -5.498 52.914 1.00 66.62 206 GLU A C 1
ATOM 1571 O O . GLU A 1 206 ? -2.700 -4.857 53.524 1.00 66.62 206 GLU A O 1
ATOM 1576 N N . LEU A 1 207 ? -3.418 -6.814 52.699 1.00 67.31 207 LEU A N 1
ATOM 1577 C CA . LEU A 1 207 ? -2.286 -7.602 53.197 1.00 67.31 207 LEU A CA 1
ATOM 1578 C C . LEU A 1 207 ? -0.950 -7.135 52.597 1.00 67.31 207 LEU A C 1
ATOM 1580 O O . LEU A 1 207 ? 0.039 -6.984 53.315 1.00 67.31 207 LEU A O 1
ATOM 1584 N N . ILE A 1 208 ? -0.909 -6.856 51.292 1.00 63.22 208 ILE A N 1
ATOM 1585 C CA . ILE A 1 208 ? 0.284 -6.332 50.611 1.00 63.22 208 ILE A CA 1
ATOM 1586 C C . ILE A 1 208 ? 0.629 -4.931 51.131 1.00 63.22 208 ILE A C 1
ATOM 1588 O O . ILE A 1 208 ? 1.796 -4.642 51.408 1.00 63.22 208 ILE A O 1
ATOM 1592 N N . MET A 1 209 ? -0.365 -4.062 51.314 1.00 65.62 209 MET A N 1
ATOM 1593 C CA . MET A 1 209 ? -0.152 -2.712 51.839 1.00 65.62 209 MET A CA 1
ATOM 1594 C C . MET A 1 209 ? 0.266 -2.717 53.313 1.00 65.62 209 MET A C 1
ATOM 1596 O O . MET A 1 209 ? 1.084 -1.885 53.712 1.00 65.62 209 MET A O 1
ATOM 1600 N N . GLU A 1 210 ? -0.223 -3.660 54.114 1.00 70.69 210 GLU A N 1
ATOM 1601 C CA . GLU A 1 210 ? 0.207 -3.874 55.496 1.00 70.69 210 GLU A CA 1
ATOM 1602 C C . GLU A 1 210 ? 1.649 -4.400 55.552 1.00 70.69 210 GLU A C 1
ATOM 1604 O O . GLU A 1 210 ? 2.482 -3.854 56.281 1.00 70.69 210 GLU A O 1
ATOM 1609 N N . MET A 1 211 ? 2.002 -5.368 54.700 1.00 61.91 211 MET A N 1
ATOM 1610 C CA . MET A 1 211 ? 3.379 -5.856 54.558 1.00 61.91 211 MET A CA 1
ATOM 1611 C C . MET A 1 211 ? 4.353 -4.744 54.135 1.00 61.91 211 MET A C 1
ATOM 1613 O O . MET A 1 211 ? 5.472 -4.681 54.647 1.00 61.91 211 MET A O 1
ATOM 1617 N N . LEU A 1 212 ? 3.936 -3.840 53.243 1.00 59.03 212 LEU A N 1
ATOM 1618 C CA . LEU A 1 212 ? 4.741 -2.697 52.793 1.00 59.03 212 LEU A CA 1
ATOM 1619 C C . LEU A 1 212 ? 4.842 -1.570 53.834 1.00 59.03 212 LEU A C 1
ATOM 1621 O O . LEU A 1 212 ? 5.806 -0.802 53.809 1.00 59.03 212 LEU A O 1
ATOM 1625 N N . HIS A 1 213 ? 3.879 -1.453 54.752 1.00 65.88 213 HIS A N 1
ATOM 1626 C CA . HIS A 1 213 ? 3.984 -0.556 55.908 1.00 65.88 213 HIS A CA 1
ATOM 1627 C C . HIS A 1 213 ? 4.920 -1.107 56.985 1.00 65.88 213 HIS A C 1
ATOM 1629 O O . HIS A 1 213 ? 5.647 -0.334 57.606 1.00 65.88 213 HIS A O 1
ATOM 1635 N N . GLN A 1 214 ? 4.932 -2.427 57.186 1.00 65.62 214 GLN A N 1
ATOM 1636 C CA . GLN A 1 214 ? 5.807 -3.089 58.157 1.00 65.62 214 GLN A CA 1
ATOM 1637 C C . GLN A 1 214 ? 7.257 -3.232 57.668 1.00 65.62 214 GLN A C 1
ATOM 1639 O O . GLN A 1 214 ? 8.152 -3.419 58.490 1.00 65.62 214 GLN A O 1
ATOM 1644 N N . ARG A 1 215 ? 7.503 -3.122 56.354 1.00 63.28 215 ARG A N 1
ATOM 1645 C CA . ARG A 1 215 ? 8.840 -3.194 55.741 1.00 63.28 215 ARG A CA 1
ATOM 1646 C C . ARG A 1 215 ? 9.114 -2.035 54.777 1.00 63.28 215 ARG A C 1
ATOM 1648 O O . ARG A 1 215 ? 9.084 -2.224 53.556 1.00 63.28 215 ARG A O 1
ATOM 1655 N N . PRO A 1 216 ? 9.378 -0.820 55.297 1.00 61.88 216 PRO A N 1
ATOM 1656 C CA . PRO A 1 216 ? 9.645 0.367 54.482 1.00 61.88 216 PRO A CA 1
ATOM 1657 C C . PRO A 1 216 ? 10.857 0.219 53.545 1.00 61.88 216 PRO A C 1
ATOM 1659 O O . PRO A 1 216 ? 10.924 0.906 52.527 1.00 61.88 216 PRO A O 1
ATOM 1662 N N . GLU A 1 217 ? 11.774 -0.706 53.826 1.00 58.94 217 GLU A N 1
ATOM 1663 C CA . GLU A 1 217 ? 12.904 -1.079 52.971 1.00 58.94 217 GLU A CA 1
ATOM 1664 C C . GLU A 1 217 ? 12.485 -1.656 51.604 1.00 58.94 217 GLU A C 1
ATOM 1666 O O . GLU A 1 217 ? 13.209 -1.500 50.622 1.00 58.94 217 GLU A O 1
ATOM 1671 N N . LEU A 1 218 ? 11.289 -2.247 51.490 1.00 54.50 218 LEU A N 1
ATOM 1672 C CA . LEU A 1 218 ? 10.777 -2.795 50.227 1.00 54.50 218 LEU A CA 1
ATOM 1673 C C . LEU A 1 218 ? 10.231 -1.717 49.280 1.00 54.50 218 LEU A C 1
ATOM 1675 O O . LEU A 1 218 ? 10.174 -1.943 48.071 1.00 54.50 218 LEU A O 1
ATOM 1679 N N . LYS A 1 219 ? 9.891 -0.521 49.787 1.00 54.94 219 LYS A N 1
ATOM 1680 C CA . LYS A 1 219 ? 9.495 0.616 48.933 1.00 54.94 219 LYS A CA 1
ATOM 1681 C C . LYS A 1 219 ? 10.654 1.111 48.060 1.00 54.94 219 LYS A C 1
ATOM 1683 O O . LYS A 1 219 ? 10.408 1.627 46.973 1.00 54.94 219 LYS A O 1
ATOM 1688 N N . GLY A 1 220 ? 11.900 0.938 48.511 1.00 51.53 220 GLY A N 1
ATOM 1689 C CA . GLY A 1 220 ? 13.102 1.331 47.765 1.00 51.53 220 GLY A CA 1
ATOM 1690 C C . GLY A 1 220 ? 13.430 0.405 46.589 1.00 51.53 220 GLY A C 1
ATOM 1691 O O . GLY A 1 220 ? 13.830 0.880 45.530 1.00 51.53 220 GLY A O 1
ATOM 1692 N N . MET A 1 221 ? 13.172 -0.901 46.721 1.00 49.22 221 MET A N 1
ATOM 1693 C CA . MET A 1 221 ? 13.538 -1.897 45.698 1.00 49.22 221 MET A CA 1
ATOM 1694 C C . MET A 1 221 ? 12.661 -1.847 44.435 1.00 49.22 221 MET A C 1
ATOM 1696 O O . MET A 1 221 ? 13.062 -2.358 43.391 1.00 49.22 221 MET A O 1
ATOM 1700 N N . ILE A 1 222 ? 11.477 -1.225 44.506 1.00 48.66 222 ILE A N 1
ATOM 1701 C CA . ILE A 1 222 ? 10.625 -0.980 43.330 1.00 48.66 222 ILE A CA 1
ATOM 1702 C C . ILE A 1 222 ? 11.213 0.150 42.468 1.00 48.66 222 ILE A C 1
ATOM 1704 O O . ILE A 1 222 ? 11.134 0.081 41.246 1.00 48.66 222 ILE A O 1
ATOM 1708 N N . ARG A 1 223 ? 11.880 1.136 43.085 1.00 44.94 223 ARG A N 1
ATOM 1709 C CA . ARG A 1 223 ? 12.518 2.260 42.382 1.00 44.94 223 ARG A CA 1
ATOM 1710 C C . ARG A 1 223 ? 13.845 1.877 41.717 1.00 44.94 223 ARG A C 1
ATOM 1712 O O . ARG A 1 223 ? 14.118 2.310 40.607 1.00 44.94 223 ARG A O 1
ATOM 1719 N N . GLU A 1 224 ? 14.649 1.020 42.345 1.00 38.47 224 GLU A N 1
ATOM 1720 C CA . GLU A 1 224 ? 15.975 0.645 41.811 1.00 38.47 224 GLU A CA 1
ATOM 1721 C C . GLU A 1 224 ? 15.923 -0.290 40.585 1.00 38.47 224 GLU A C 1
ATOM 1723 O O . GLU A 1 224 ? 16.891 -0.389 39.824 1.00 38.47 224 GLU A O 1
ATOM 1728 N N . LYS A 1 225 ? 14.786 -0.953 40.329 1.00 42.31 225 LYS A N 1
ATOM 1729 C CA . LYS A 1 225 ? 14.592 -1.722 39.088 1.00 42.31 225 LYS A CA 1
ATOM 1730 C C . LYS A 1 225 ? 14.251 -0.860 37.869 1.00 42.31 225 LYS A C 1
ATOM 1732 O O . LYS A 1 225 ? 14.433 -1.343 36.756 1.00 42.31 225 LYS A O 1
ATOM 1737 N N . GLU A 1 226 ? 13.809 0.386 38.053 1.00 43.00 226 GLU A N 1
ATOM 1738 C CA . GLU A 1 226 ? 13.572 1.324 36.944 1.00 43.00 226 GLU A CA 1
ATOM 1739 C C . GLU A 1 226 ? 14.875 1.970 36.439 1.00 43.00 226 GLU A C 1
ATOM 1741 O O . GLU A 1 226 ? 14.987 2.265 35.254 1.00 43.00 226 GLU A O 1
ATOM 1746 N N . GLU A 1 227 ? 15.897 2.117 37.290 1.00 40.28 227 GLU A N 1
ATOM 1747 C CA . GLU A 1 227 ? 17.182 2.733 36.908 1.00 40.28 227 GLU A CA 1
ATOM 1748 C C . GLU A 1 227 ? 18.241 1.731 36.410 1.00 40.28 227 GLU A C 1
ATOM 1750 O O . GLU A 1 227 ? 19.243 2.135 35.830 1.00 40.28 227 GLU A O 1
ATOM 1755 N N . SER A 1 228 ? 18.027 0.422 36.575 1.00 40.03 228 SER A N 1
ATOM 1756 C CA . SER A 1 228 ? 18.972 -0.626 36.140 1.00 40.03 228 SER A CA 1
ATOM 1757 C C . SER A 1 228 ? 18.652 -1.251 34.771 1.00 40.03 228 SER A C 1
ATOM 1759 O O . SER A 1 228 ? 19.298 -2.220 34.369 1.00 40.03 228 SER A O 1
ATOM 1761 N N . GLN A 1 229 ? 17.683 -0.692 34.036 1.00 45.88 229 GLN A N 1
ATOM 1762 C CA . GLN A 1 229 ? 17.413 -1.015 32.626 1.00 45.88 229 GLN A CA 1
ATOM 1763 C C . GLN A 1 229 ? 17.578 0.183 31.668 1.00 45.88 229 GLN A C 1
ATOM 1765 O O . GLN A 1 229 ? 17.107 0.109 30.532 1.00 45.88 229 GLN A O 1
ATOM 1770 N N . SER A 1 230 ? 18.273 1.251 32.086 1.00 38.06 230 SER A N 1
ATOM 1771 C CA . SER A 1 230 ? 18.787 2.279 31.166 1.00 38.06 230 SER A CA 1
ATOM 1772 C C . SER A 1 230 ? 20.277 2.119 30.893 1.00 38.06 230 SER A C 1
ATOM 1774 O O . SER A 1 230 ? 21.002 1.590 31.762 1.00 38.06 230 SER A O 1
#

InterPro domains:
  IPR011108 Zn-dependent metallo-hydrolase, RNA specificity domain [PF07521] (112-179)
  IPR036866 Ribonuclease Z/Hydroxyacylglutathione hydrolase-like [G3DSA:3.60.15.10] (124-159)
  IPR036866 Ribonuclease Z/Hydroxyacylglutathione hydrolase-like [SSF56281] (15-181)

Organism: NCBI:txid1046115

Secondary structure (DSSP, 8-state):
----------TTGGGS-----SSPPPHHHHHH--S------S-TTSSSHHHHHHHHHHTT-TT-EEEEES---TTSHHHHHHHTTT--HHHHHT---EEEETTTTEEEEGGG--SEEEEETT--SSPPHHHHHHHHHGGGTTTPPPS-SEEE--SS-HHHHHHHHHHHHHHHHHHT---EEE---TT------S-TT-----HHHHHHHHHHHH-TTHHHHHHHHHHTT-